Protein AF-A0A518B9W3-F1 (afdb_monomer_lite)

pLDDT: mean 70.77, std 16.77, range [36.44, 92.69]

Radius of gyration: 36.12 Å; chains: 1; bounding box: 63×52×141 Å

Foldseek 3Di:
DDDDPDDDDDDDDDPVVVVVVVVVVVVVVVVVVLVVVLVVLVVLLVVLVVQLVVLVVVLVVLVVVLVVLVVVLVVVVVVLVVVCVVVVVVPPPDDPDDDDDDDPPPPDPSVVVVVVSVVVSVVVSVVSVVVSVVSVVSSLLSVLQSQLSVLVSVLSVCPPPPDDVVSVCVSNVCSNVPPDPPDPDPPDQDDQPDPPDPVSVVVSVVVVVVVVVVPPPDDD

Organism: NCBI:txid2527975

Secondary structure (DSSP, 8-state):
------PPP-PPPPHHHHHHHHHHHHHHHHHHHHHHHHHHHHHHHHHHHHHHHHHHHHHHHHHHHHHHHHHHHHHHHHHHHHHHHHHHTGGGSS---------S----HHHHHHHHHHHHHHHHHHHHHHHHHHHHHHHHHHHHHHHHHHHHHHHHHGGGTT--HHHHHHHHTTTT------TTT-------SSTT-HHHHHHHHHHHHHHHHHTT-S--

Structure (mmCIF, N/CA/C/O backbone):
data_AF-A0A518B9W3-F1
#
_entry.id   AF-A0A518B9W3-F1
#
loop_
_atom_site.group_PDB
_atom_site.id
_atom_site.type_symbol
_atom_site.label_atom_id
_atom_site.label_alt_id
_atom_site.label_comp_id
_atom_site.label_asym_id
_atom_site.label_entity_id
_atom_site.label_seq_id
_atom_site.pdbx_PDB_ins_code
_atom_site.Cartn_x
_atom_site.Cartn_y
_atom_site.Cartn_z
_atom_site.occupancy
_atom_site.B_iso_or_equiv
_atom_site.auth_seq_id
_atom_site.auth_comp_id
_atom_site.auth_asym_id
_atom_site.auth_atom_id
_atom_site.pdbx_PDB_model_num
ATOM 1 N N . MET A 1 1 ? -9.739 -32.750 84.801 1.00 42.75 1 MET A N 1
ATOM 2 C CA . MET A 1 1 ? -10.987 -32.594 84.030 1.00 42.75 1 MET A CA 1
ATOM 3 C C . MET A 1 1 ? -11.060 -31.133 83.649 1.00 42.75 1 MET A C 1
ATOM 5 O O . MET A 1 1 ? -11.379 -30.329 84.509 1.00 42.75 1 MET A O 1
ATOM 9 N N . SER A 1 2 ? -10.590 -30.791 82.448 1.00 44.44 2 SER A N 1
ATOM 10 C CA . SER A 1 2 ? -10.719 -29.443 81.893 1.00 44.44 2 SER A CA 1
ATOM 11 C C . SER A 1 2 ? -11.994 -29.393 81.066 1.00 44.44 2 SER A C 1
ATOM 13 O O . SER A 1 2 ? -12.235 -30.286 80.252 1.00 44.44 2 SER A O 1
ATOM 15 N N . GLU A 1 3 ? -12.797 -28.376 81.330 1.00 48.25 3 GLU A N 1
ATOM 16 C CA . GLU A 1 3 ? -13.995 -28.018 80.584 1.00 48.25 3 GLU A CA 1
ATOM 17 C C . GLU A 1 3 ? -13.585 -27.654 79.152 1.00 48.25 3 GLU A C 1
ATOM 19 O O . GLU A 1 3 ? -12.708 -26.818 78.943 1.00 48.25 3 GLU A O 1
ATOM 24 N N . GLY A 1 4 ? -14.144 -28.365 78.173 1.00 49.69 4 GLY A N 1
ATOM 25 C CA . GLY A 1 4 ? -14.061 -27.993 76.767 1.00 49.69 4 GLY A CA 1
ATOM 26 C C . GLY A 1 4 ? -15.274 -27.138 76.450 1.00 49.69 4 GLY A C 1
ATOM 27 O O . GLY A 1 4 ? -16.382 -27.668 76.397 1.00 49.69 4 GLY A O 1
ATOM 28 N N . GLU A 1 5 ? -15.065 -25.832 76.304 1.00 53.75 5 GLU A N 1
ATOM 29 C CA . GLU A 1 5 ? -16.063 -24.921 75.749 1.00 53.75 5 GLU A CA 1
ATOM 30 C C . GLU A 1 5 ? -16.343 -25.326 74.298 1.00 53.75 5 GLU A C 1
ATOM 32 O O . GLU A 1 5 ? -15.460 -25.346 73.442 1.00 53.75 5 GLU A O 1
ATOM 37 N N . GLU A 1 6 ? -17.586 -25.724 74.059 1.00 58.31 6 GLU A N 1
ATOM 38 C CA . GLU A 1 6 ? -18.132 -26.070 72.756 1.00 58.31 6 GLU A CA 1
ATOM 39 C C . GLU A 1 6 ? -18.483 -24.748 72.053 1.00 58.31 6 GLU A C 1
ATOM 41 O O . GLU A 1 6 ? -19.487 -24.108 72.368 1.00 58.31 6 GLU A O 1
ATOM 46 N N . GLU A 1 7 ? -17.597 -24.281 71.166 1.00 55.44 7 GLU A N 1
ATOM 47 C CA . GLU A 1 7 ? -17.820 -23.072 70.368 1.00 55.44 7 GLU A CA 1
ATOM 48 C C . GLU A 1 7 ? -19.038 -23.263 69.448 1.00 55.44 7 GLU A C 1
ATOM 50 O O . GLU A 1 7 ? -19.079 -24.133 68.575 1.00 55.44 7 GLU A O 1
ATOM 55 N N . LEU A 1 8 ? -20.053 -22.432 69.695 1.00 61.25 8 LEU A N 1
ATOM 56 C CA . LEU A 1 8 ? -21.313 -22.343 68.964 1.00 61.25 8 LEU A CA 1
ATOM 57 C C . LEU A 1 8 ? -21.049 -22.005 67.480 1.00 61.25 8 LEU A C 1
ATOM 59 O O . LEU A 1 8 ? -20.257 -21.101 67.206 1.00 61.25 8 LEU A O 1
ATOM 63 N N . PRO A 1 9 ? -21.708 -22.672 66.515 1.00 57.84 9 PRO A N 1
ATOM 64 C CA . PRO A 1 9 ? -21.425 -22.467 65.101 1.00 57.84 9 PRO A CA 1
ATOM 65 C C . PRO A 1 9 ? -21.812 -21.059 64.633 1.00 57.84 9 PRO A C 1
ATOM 67 O O . PRO A 1 9 ? -22.919 -20.578 64.875 1.00 57.84 9 PRO A O 1
ATOM 70 N N . GLU A 1 10 ? -20.853 -20.459 63.934 1.00 64.06 10 GLU A N 1
ATOM 71 C CA . GLU A 1 10 ? -20.894 -19.250 63.111 1.00 64.06 10 GLU A CA 1
ATOM 72 C C . GLU A 1 10 ? -22.279 -19.015 62.472 1.00 64.06 10 GLU A C 1
ATOM 74 O O . GLU A 1 10 ? -22.796 -19.866 61.742 1.00 64.06 10 GLU A O 1
ATOM 79 N N . GLU A 1 11 ? -22.894 -17.863 62.767 1.00 61.84 11 GLU A N 1
ATOM 80 C CA . GLU A 1 11 ? -24.185 -17.452 62.205 1.00 61.84 11 GLU A CA 1
ATOM 81 C C . GLU A 1 11 ? -24.160 -17.545 60.671 1.00 61.84 11 GLU A C 1
ATOM 83 O O . GLU A 1 11 ? -23.360 -16.895 59.995 1.00 61.84 11 GLU A O 1
ATOM 88 N N . LEU A 1 12 ? -25.061 -18.360 60.112 1.00 63.41 12 LEU A N 1
ATOM 89 C CA . LEU A 1 12 ? -25.259 -18.477 58.669 1.00 63.41 12 LEU A CA 1
ATOM 90 C C . LEU A 1 12 ? -25.595 -17.091 58.085 1.00 63.41 12 LEU A C 1
ATOM 92 O O . LEU A 1 12 ? -26.561 -16.469 58.541 1.00 63.41 12 LEU A O 1
ATOM 96 N N . PRO A 1 13 ? -24.843 -16.606 57.075 1.00 61.88 13 PRO A N 1
ATOM 97 C CA . PRO A 1 13 ? -25.058 -15.280 56.516 1.00 61.88 13 PRO A CA 1
ATOM 98 C C . PRO A 1 13 ? -26.493 -15.146 56.007 1.00 61.88 13 PRO A C 1
ATOM 100 O O . PRO A 1 13 ? -27.019 -16.048 55.350 1.00 61.88 13 PRO A O 1
ATOM 103 N N . SER A 1 14 ? -27.133 -14.014 56.304 1.00 71.31 14 SER A N 1
ATOM 104 C CA . SER A 1 14 ? -28.514 -13.771 55.881 1.00 71.31 14 SER A CA 1
ATOM 105 C C . SER A 1 14 ? -28.650 -13.888 54.355 1.00 71.31 14 SER A C 1
ATOM 107 O O . SER A 1 14 ? -27.757 -13.485 53.608 1.00 71.31 14 SER A O 1
ATOM 109 N N . GLU A 1 15 ? -29.790 -14.389 53.873 1.00 71.81 15 GLU A N 1
ATOM 110 C CA . GLU A 1 15 ? -30.097 -14.577 52.441 1.00 71.81 15 GLU A CA 1
ATOM 111 C C . GLU A 1 15 ? -29.816 -13.316 51.591 1.00 71.81 15 GLU A C 1
ATOM 113 O O . GLU A 1 15 ? -29.404 -13.393 50.433 1.00 71.81 15 GLU A O 1
ATOM 118 N N . SER A 1 16 ? -29.958 -12.133 52.199 1.00 76.69 16 SER A N 1
ATOM 119 C CA . SER A 1 16 ? -29.678 -10.835 51.578 1.00 76.69 16 SER A CA 1
ATOM 120 C C . SER A 1 16 ? -28.197 -10.606 51.243 1.00 76.69 16 SER A C 1
ATOM 122 O O . SER A 1 16 ? -27.874 -9.940 50.257 1.00 76.69 16 SER A O 1
ATOM 124 N N . GLU A 1 17 ? -27.288 -11.185 52.025 1.00 79.44 17 GLU A N 1
ATOM 125 C CA . GLU A 1 17 ? -25.845 -11.031 51.865 1.00 79.44 17 GLU A CA 1
ATOM 126 C C . GLU A 1 17 ? -25.313 -11.921 50.734 1.00 79.44 17 GLU A C 1
ATOM 128 O O . GLU A 1 17 ? -24.472 -11.491 49.942 1.00 79.44 17 GLU A O 1
ATOM 133 N N . TYR A 1 18 ? -25.882 -13.123 50.586 1.00 79.50 18 TYR A N 1
ATOM 134 C CA . TYR A 1 18 ? -25.609 -14.018 49.460 1.00 79.50 18 TYR A CA 1
ATOM 135 C C . TYR A 1 18 ? -26.006 -13.392 48.119 1.00 79.50 18 TYR A C 1
ATOM 137 O O . TYR A 1 18 ? -25.215 -13.400 47.175 1.00 79.50 18 TYR A O 1
ATOM 145 N N . VAL A 1 19 ? -27.193 -12.780 48.040 1.00 83.38 19 VAL A N 1
ATOM 146 C CA . VAL A 1 19 ? -27.657 -12.093 46.821 1.00 83.38 19 VAL A CA 1
ATOM 147 C C . VAL A 1 19 ? -26.765 -10.895 46.481 1.00 83.38 19 VAL A C 1
ATOM 149 O O . VAL A 1 19 ? -26.492 -10.637 45.305 1.00 83.38 19 VAL A O 1
ATOM 152 N N . ARG A 1 20 ? -26.269 -10.169 47.492 1.00 83.06 20 ARG A N 1
ATOM 153 C CA . ARG A 1 20 ? -25.364 -9.034 47.277 1.00 83.06 20 ARG A CA 1
ATOM 154 C C . ARG A 1 20 ? -24.008 -9.481 46.732 1.00 83.06 20 ARG A C 1
ATOM 156 O O . ARG A 1 20 ? -23.549 -8.912 45.745 1.00 83.06 20 ARG A O 1
ATOM 163 N N . ARG A 1 21 ? -23.419 -10.536 47.307 1.00 84.44 21 ARG A N 1
ATOM 164 C CA . ARG A 1 21 ? -22.159 -11.126 46.819 1.00 84.44 21 ARG A CA 1
ATOM 165 C C . ARG A 1 21 ? -22.302 -11.679 45.401 1.00 84.44 21 ARG A C 1
ATOM 167 O O . ARG A 1 21 ? -21.427 -11.435 44.580 1.00 84.44 21 ARG A O 1
ATOM 174 N N . ALA A 1 22 ? -23.420 -12.335 45.081 1.00 85.38 22 ALA A N 1
ATOM 175 C CA . ALA A 1 22 ? -23.686 -12.826 43.727 1.00 85.38 22 ALA A CA 1
ATOM 176 C C . ALA A 1 22 ? -23.750 -11.685 42.692 1.00 85.38 22 ALA A C 1
ATOM 178 O O . ALA A 1 22 ? -23.129 -11.780 41.636 1.00 85.38 22 ALA A O 1
ATOM 179 N N . LYS A 1 23 ? -24.422 -10.569 43.016 1.00 87.06 23 LYS A N 1
ATOM 180 C CA . LYS A 1 23 ? -24.461 -9.370 42.154 1.00 87.06 23 LYS A CA 1
ATOM 181 C C . LYS A 1 23 ? -23.096 -8.705 41.977 1.00 87.06 23 LYS A C 1
ATOM 183 O O . LYS A 1 23 ? -22.779 -8.243 40.884 1.00 87.06 23 LYS A O 1
ATOM 188 N N . GLU A 1 24 ? -22.306 -8.618 43.045 1.00 88.75 24 GLU A N 1
ATOM 189 C CA . GLU A 1 24 ? -20.941 -8.078 42.995 1.00 88.75 24 GLU A CA 1
ATOM 190 C C . GLU A 1 24 ? -20.011 -8.981 42.161 1.00 88.75 24 GLU A C 1
ATOM 192 O O . GLU A 1 24 ? -19.156 -8.495 41.422 1.00 88.75 24 GLU A O 1
ATOM 197 N N . GLU A 1 25 ? -20.196 -10.301 42.219 1.00 89.38 25 GLU A N 1
ATOM 198 C CA . GLU A 1 25 ? -19.414 -11.249 41.425 1.00 89.38 25 GLU A CA 1
ATOM 199 C C . GLU A 1 25 ? -19.800 -11.221 39.935 1.00 89.38 25 GLU A C 1
ATOM 201 O O . GLU A 1 25 ? -18.925 -11.289 39.066 1.00 89.38 25 GLU A O 1
ATOM 206 N N . GLU A 1 26 ? -21.091 -11.077 39.618 1.00 86.56 26 GLU A N 1
ATOM 207 C CA . GLU A 1 26 ? -21.568 -10.895 38.241 1.00 86.56 26 GLU A CA 1
ATOM 208 C C . GLU A 1 26 ? -21.047 -9.598 37.615 1.00 86.56 26 GLU A C 1
ATOM 210 O O . GLU A 1 26 ? -20.542 -9.628 36.490 1.00 86.56 26 GLU A O 1
ATOM 215 N N . SER A 1 27 ? -21.093 -8.477 38.343 1.00 84.38 27 SER A N 1
ATOM 216 C CA . SER A 1 27 ? -20.597 -7.193 37.832 1.00 84.38 27 SER A CA 1
ATOM 217 C C . SER A 1 27 ? -19.085 -7.216 37.594 1.00 84.38 27 SER A C 1
ATOM 219 O O . SER A 1 27 ? -18.611 -6.709 36.575 1.00 84.38 27 SER A O 1
ATOM 221 N N . ARG A 1 28 ? -18.325 -7.893 38.465 1.00 88.38 28 ARG A N 1
ATOM 222 C CA . ARG A 1 28 ? -16.881 -8.087 38.292 1.00 88.38 28 ARG A CA 1
ATOM 223 C C . ARG A 1 28 ? -16.557 -8.926 37.054 1.00 88.38 28 ARG A C 1
ATOM 225 O O . ARG A 1 28 ? -15.694 -8.541 36.266 1.00 88.38 28 ARG A O 1
ATOM 232 N N . LYS A 1 29 ? -17.277 -10.034 36.839 1.00 89.06 29 LYS A N 1
ATOM 233 C CA . LYS A 1 29 ? -17.131 -10.876 35.636 1.00 89.06 29 LYS A CA 1
ATOM 234 C C . LYS A 1 29 ? -17.493 -10.113 34.361 1.00 89.06 29 LYS A C 1
ATOM 236 O O . LYS A 1 29 ? -16.856 -10.307 33.326 1.00 89.06 29 LYS A O 1
ATOM 241 N N . GLU A 1 30 ? -18.502 -9.247 34.410 1.00 84.38 30 GLU A N 1
ATOM 242 C CA . GLU A 1 30 ? -18.866 -8.394 33.276 1.00 84.38 30 GLU A CA 1
ATOM 243 C C . GLU A 1 30 ? -17.770 -7.364 32.961 1.00 84.38 30 GLU A C 1
ATOM 245 O O . GLU A 1 30 ? -17.420 -7.164 31.796 1.00 84.38 30 GLU A O 1
ATOM 250 N N . GLU A 1 31 ? -17.175 -6.749 33.984 1.00 85.94 31 GLU A N 1
ATOM 251 C CA . GLU A 1 31 ? -16.082 -5.791 33.813 1.00 85.94 31 GLU A CA 1
ATOM 252 C C . GLU A 1 31 ? -14.818 -6.452 33.237 1.00 85.94 31 GLU A C 1
ATOM 254 O O . GLU A 1 31 ? -14.183 -5.902 32.334 1.00 85.94 31 GLU A O 1
ATOM 259 N N . GLU A 1 32 ? -14.482 -7.663 33.688 1.00 87.12 32 GLU A N 1
ATOM 260 C CA . GLU A 1 32 ? -13.380 -8.458 33.131 1.00 87.12 32 GLU A CA 1
ATOM 261 C C . GLU A 1 32 ? -13.610 -8.800 31.654 1.00 87.12 32 GLU A C 1
ATOM 263 O O . GLU A 1 32 ? -12.699 -8.658 30.835 1.00 87.12 32 GLU A O 1
ATOM 268 N N . ARG A 1 33 ? -14.842 -9.165 31.274 1.00 84.31 33 ARG A N 1
ATOM 269 C CA . ARG A 1 33 ? -15.202 -9.405 29.866 1.00 84.31 33 ARG A CA 1
ATOM 270 C C . ARG A 1 33 ? -15.059 -8.147 29.011 1.00 84.31 33 ARG A C 1
ATOM 272 O O . ARG A 1 33 ? -14.558 -8.238 27.891 1.00 84.31 33 ARG A O 1
ATOM 279 N N . LYS A 1 34 ? -15.457 -6.978 29.525 1.00 82.50 34 LYS A N 1
ATOM 280 C CA . LYS A 1 34 ? -15.298 -5.691 28.823 1.00 82.50 34 LYS A CA 1
ATOM 281 C C . LYS A 1 34 ? -13.824 -5.337 28.622 1.00 82.50 34 LYS A C 1
ATOM 283 O O . LYS A 1 34 ? -13.446 -4.934 27.524 1.00 82.50 34 LYS A O 1
ATOM 288 N N . LYS A 1 35 ? -12.985 -5.546 29.642 1.00 85.94 35 LYS A N 1
ATOM 289 C CA . LYS A 1 35 ? -11.529 -5.333 29.552 1.00 85.94 35 LYS A CA 1
ATOM 290 C C . LYS A 1 35 ? -10.885 -6.261 28.523 1.00 85.94 35 LYS A C 1
ATOM 292 O O . LYS A 1 35 ? -10.150 -5.784 27.664 1.00 85.94 35 LYS A O 1
ATOM 297 N N . ALA A 1 36 ? -11.228 -7.549 28.550 1.00 85.38 36 ALA A N 1
ATOM 298 C CA . ALA A 1 36 ? -10.738 -8.515 27.569 1.00 85.38 36 ALA A CA 1
ATOM 299 C C . ALA A 1 36 ? -11.171 -8.153 26.135 1.00 85.38 36 ALA A C 1
ATOM 301 O O . ALA A 1 36 ? -10.369 -8.219 25.207 1.00 85.38 36 ALA A O 1
ATOM 302 N N . ALA A 1 37 ? -12.419 -7.713 25.941 1.00 81.38 37 ALA A N 1
ATOM 303 C CA . ALA A 1 37 ? -12.904 -7.280 24.631 1.00 81.38 37 ALA A CA 1
ATOM 304 C C . ALA A 1 37 ? -12.163 -6.035 24.110 1.00 81.38 37 ALA A C 1
ATOM 306 O O . ALA A 1 37 ? -11.794 -5.992 22.935 1.00 81.38 37 ALA A O 1
ATOM 307 N N . ALA A 1 38 ? -11.901 -5.048 24.973 1.00 83.31 38 ALA A N 1
ATOM 308 C CA . ALA A 1 38 ? -11.136 -3.855 24.612 1.00 83.31 38 ALA A CA 1
ATOM 309 C C . ALA A 1 38 ? -9.692 -4.199 24.208 1.00 83.31 38 ALA A C 1
ATOM 311 O O . ALA A 1 38 ? -9.196 -3.696 23.200 1.00 83.31 38 ALA A O 1
ATOM 312 N N . GLU A 1 39 ? -9.046 -5.114 24.936 1.00 88.81 39 GLU A N 1
ATOM 313 C CA . GLU A 1 39 ? -7.691 -5.576 24.621 1.00 88.81 39 GLU A CA 1
ATOM 314 C C . GLU A 1 39 ? -7.618 -6.269 23.252 1.00 88.81 39 GLU A C 1
ATOM 316 O O . GLU A 1 39 ? -6.705 -6.003 22.466 1.00 88.81 39 GLU A O 1
ATOM 321 N N . VAL A 1 40 ? -8.608 -7.108 22.927 1.00 86.81 40 VAL A N 1
ATOM 322 C CA . VAL A 1 40 ? -8.694 -7.784 21.623 1.00 86.81 40 VAL A CA 1
ATOM 323 C C . VAL A 1 40 ? -8.864 -6.778 20.482 1.00 86.81 40 VAL A C 1
ATOM 325 O O . VAL A 1 40 ? -8.217 -6.917 19.442 1.00 86.81 40 VAL A O 1
ATOM 328 N N . ILE A 1 41 ? -9.692 -5.744 20.667 1.00 86.19 41 ILE A N 1
ATOM 329 C CA . ILE A 1 41 ? -9.886 -4.690 19.660 1.00 86.19 41 ILE A CA 1
ATOM 330 C C . ILE A 1 41 ? -8.590 -3.891 19.459 1.00 86.19 41 ILE A C 1
ATOM 332 O O . ILE A 1 41 ? -8.173 -3.677 18.321 1.00 86.19 41 ILE A O 1
ATOM 336 N N . ASP A 1 42 ? -7.901 -3.515 20.537 1.00 88.00 42 ASP A N 1
ATOM 337 C CA . ASP A 1 42 ? -6.619 -2.802 20.457 1.00 88.00 42 ASP A CA 1
ATOM 338 C C . ASP A 1 42 ? -5.511 -3.647 19.821 1.00 88.00 42 ASP A C 1
ATOM 340 O O . ASP A 1 42 ? -4.635 -3.129 19.120 1.00 88.00 42 ASP A O 1
ATOM 344 N N . TRP A 1 43 ? -5.522 -4.959 20.049 1.00 91.56 43 TRP A N 1
ATOM 345 C CA . TRP A 1 43 ? -4.639 -5.880 19.343 1.00 91.56 43 TRP A CA 1
ATOM 346 C C . TRP A 1 43 ? -4.960 -5.928 17.842 1.00 91.56 43 TRP A C 1
ATOM 348 O O . TRP A 1 43 ? -4.045 -5.820 17.024 1.00 91.56 43 TRP A O 1
ATOM 358 N N . ALA A 1 44 ? -6.240 -6.002 17.464 1.00 85.19 44 ALA A N 1
ATOM 359 C CA . ALA A 1 44 ? -6.667 -6.025 16.065 1.00 85.19 44 ALA A CA 1
ATOM 360 C C . ALA A 1 44 ? -6.303 -4.733 15.309 1.00 85.19 44 ALA A C 1
ATOM 362 O O . ALA A 1 44 ? -5.842 -4.801 14.166 1.00 85.19 44 ALA A O 1
ATOM 363 N N . ILE A 1 45 ? -6.443 -3.563 15.947 1.00 86.69 45 ILE A N 1
ATOM 364 C CA . ILE A 1 45 ? -6.033 -2.269 15.374 1.00 86.69 45 ILE A CA 1
ATOM 365 C C . ILE A 1 45 ? -4.521 -2.256 15.125 1.00 86.69 45 ILE A C 1
ATOM 367 O O . ILE A 1 45 ? -4.087 -2.011 13.998 1.00 86.69 45 ILE A O 1
ATOM 371 N N . ARG A 1 46 ? -3.715 -2.609 16.137 1.00 90.06 46 ARG A N 1
ATOM 372 C CA . ARG A 1 46 ? -2.246 -2.668 16.014 1.00 90.06 46 ARG A CA 1
ATOM 373 C C . ARG A 1 46 ? -1.785 -3.665 14.955 1.00 90.06 46 ARG A C 1
ATOM 375 O O . ARG A 1 46 ? -0.823 -3.405 14.227 1.00 90.06 46 ARG A O 1
ATOM 382 N N . TYR A 1 47 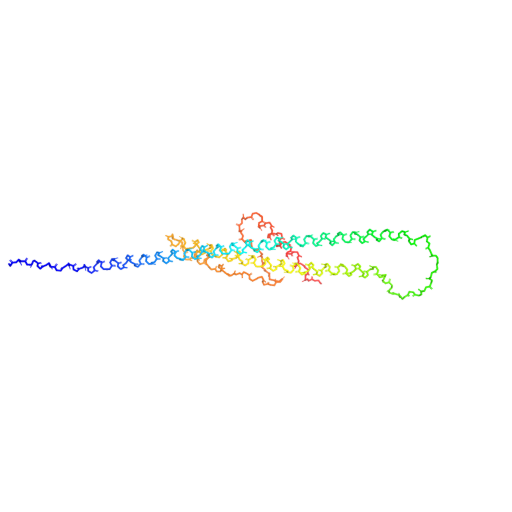? -2.473 -4.798 14.838 1.00 89.25 47 TYR A N 1
ATOM 383 C CA . TYR A 1 47 ? -2.212 -5.775 13.788 1.00 89.25 47 TYR A CA 1
ATOM 384 C C . TYR A 1 47 ? -2.463 -5.176 12.396 1.00 89.25 47 TYR A C 1
ATOM 386 O O . TYR A 1 47 ? -1.590 -5.256 11.529 1.00 89.25 47 TYR A O 1
ATOM 394 N N . CYS A 1 48 ? -3.602 -4.502 12.195 1.00 86.12 48 CYS A N 1
ATOM 395 C CA . CYS A 1 48 ? -3.911 -3.838 10.928 1.00 86.12 48 CYS A CA 1
ATOM 396 C C . CYS A 1 48 ? -2.877 -2.757 10.583 1.00 86.12 48 CYS A C 1
ATOM 398 O O . CYS A 1 48 ? -2.387 -2.729 9.456 1.00 86.12 48 CYS A O 1
ATOM 400 N N . GLU A 1 49 ? -2.482 -1.917 11.542 1.00 89.12 49 GLU A N 1
ATOM 401 C CA . GLU A 1 49 ? -1.439 -0.899 11.347 1.00 89.12 49 GLU A CA 1
ATOM 402 C C . GLU A 1 49 ? -0.097 -1.514 10.939 1.00 89.12 49 GLU A C 1
ATOM 404 O O . GLU A 1 49 ? 0.559 -1.032 10.013 1.00 89.12 49 GLU A O 1
ATOM 409 N N . THR A 1 50 ? 0.291 -2.622 11.574 1.00 91.38 50 THR A N 1
ATOM 410 C CA . THR A 1 50 ? 1.524 -3.346 11.237 1.00 91.38 50 THR A CA 1
ATOM 411 C C . THR A 1 50 ? 1.470 -3.892 9.808 1.00 91.38 50 THR A C 1
ATOM 413 O O . THR A 1 50 ? 2.424 -3.728 9.041 1.00 91.38 50 THR A O 1
ATOM 416 N N . CYS A 1 51 ? 0.342 -4.485 9.406 1.00 84.81 51 CYS A N 1
ATOM 417 C CA . CYS A 1 51 ? 0.125 -4.947 8.035 1.00 84.81 51 CYS A CA 1
ATOM 418 C C . CYS A 1 51 ? 0.160 -3.794 7.019 1.00 84.81 51 CYS A C 1
ATOM 420 O O . CYS A 1 51 ? 0.766 -3.937 5.954 1.00 84.81 51 CYS A O 1
ATOM 422 N N . ILE A 1 52 ? -0.430 -2.639 7.346 1.00 86.00 52 ILE A N 1
ATOM 423 C CA . ILE A 1 52 ? -0.394 -1.436 6.500 1.00 86.00 52 ILE A CA 1
ATOM 424 C C . ILE A 1 52 ? 1.050 -0.964 6.314 1.00 86.00 52 ILE A C 1
ATOM 426 O O . ILE A 1 52 ? 1.476 -0.751 5.180 1.00 86.00 52 ILE A O 1
ATOM 430 N N . GLN A 1 53 ? 1.829 -0.849 7.394 1.00 86.44 53 GLN A N 1
ATOM 431 C CA . GLN A 1 53 ? 3.232 -0.420 7.328 1.00 86.44 53 GLN A CA 1
ATOM 432 C C . GLN A 1 53 ? 4.091 -1.387 6.507 1.00 86.44 53 GLN A C 1
ATOM 434 O O . GLN A 1 53 ? 4.884 -0.965 5.658 1.00 86.44 53 GLN A O 1
ATOM 439 N N . HIS A 1 54 ? 3.899 -2.692 6.700 1.00 88.19 54 HIS A N 1
ATOM 440 C CA . HIS A 1 54 ? 4.595 -3.713 5.926 1.00 88.19 54 HIS A CA 1
ATOM 441 C C . HIS A 1 54 ? 4.276 -3.605 4.427 1.00 88.19 54 HIS A C 1
ATOM 443 O O . HIS A 1 54 ? 5.184 -3.542 3.593 1.00 88.19 54 HIS A O 1
ATOM 449 N N . ASN A 1 55 ? 2.996 -3.498 4.069 1.00 84.94 55 ASN A N 1
ATOM 450 C CA . ASN A 1 55 ? 2.574 -3.386 2.674 1.00 84.94 55 ASN A CA 1
ATOM 451 C C . ASN A 1 55 ? 2.979 -2.049 2.040 1.00 84.94 55 ASN A C 1
ATOM 453 O O . ASN A 1 55 ? 3.382 -2.024 0.877 1.00 84.94 55 ASN A O 1
ATOM 457 N N . ARG A 1 56 ? 2.973 -0.948 2.802 1.00 85.12 56 ARG A N 1
ATOM 458 C CA . ARG A 1 56 ? 3.485 0.358 2.361 1.00 85.12 56 ARG A CA 1
ATOM 459 C C . ARG A 1 56 ? 4.982 0.306 2.067 1.00 85.12 56 ARG A C 1
ATOM 461 O O . ARG A 1 56 ? 5.429 0.867 1.070 1.00 85.12 56 ARG A O 1
ATOM 468 N N . THR A 1 57 ? 5.745 -0.413 2.887 1.00 87.69 57 THR A N 1
ATOM 469 C CA . THR A 1 57 ? 7.184 -0.621 2.669 1.00 87.69 57 THR A CA 1
ATOM 470 C C . THR A 1 57 ? 7.427 -1.433 1.397 1.00 87.69 57 THR A C 1
ATOM 472 O O . THR A 1 57 ? 8.222 -1.027 0.552 1.00 87.69 57 THR A O 1
ATOM 475 N N . ARG A 1 58 ? 6.684 -2.530 1.194 1.00 86.50 58 ARG A N 1
ATOM 476 C CA . ARG A 1 58 ? 6.743 -3.325 -0.047 1.00 86.50 58 ARG A CA 1
ATOM 477 C C . ARG A 1 58 ? 6.372 -2.499 -1.278 1.00 86.50 58 ARG A C 1
ATOM 479 O O . ARG A 1 58 ? 7.054 -2.594 -2.293 1.00 86.50 58 ARG A O 1
ATOM 486 N N . TYR A 1 59 ? 5.341 -1.663 -1.183 1.00 86.62 59 TYR A N 1
ATOM 487 C CA . TYR A 1 59 ? 4.948 -0.746 -2.251 1.00 86.62 59 TYR A CA 1
ATOM 488 C C . TYR A 1 59 ? 6.062 0.253 -2.591 1.00 86.62 59 TYR A C 1
ATOM 490 O O . TYR A 1 59 ? 6.391 0.419 -3.763 1.00 86.62 59 TYR A O 1
ATOM 498 N N . LEU A 1 60 ? 6.683 0.881 -1.585 1.00 87.06 60 LEU A N 1
ATOM 499 C CA . LEU A 1 60 ? 7.799 1.805 -1.803 1.00 87.06 60 LEU A CA 1
ATOM 500 C C . LEU A 1 60 ? 8.982 1.115 -2.487 1.00 87.06 60 LEU A C 1
ATOM 502 O O . LEU A 1 60 ? 9.533 1.668 -3.434 1.00 87.06 60 LEU A O 1
ATOM 506 N N . VAL A 1 61 ? 9.326 -0.104 -2.067 1.00 89.38 61 VAL A N 1
ATOM 507 C CA . VAL A 1 61 ? 10.383 -0.904 -2.706 1.00 89.38 61 VAL A CA 1
ATOM 508 C C . VAL A 1 61 ? 10.027 -1.255 -4.155 1.00 89.38 61 VAL A C 1
ATOM 510 O O . VAL A 1 61 ? 10.864 -1.143 -5.045 1.00 89.38 61 VAL A O 1
ATOM 513 N N . MET A 1 62 ? 8.781 -1.636 -4.441 1.00 87.81 62 MET A N 1
ATOM 514 C CA . MET A 1 62 ? 8.352 -1.896 -5.820 1.00 87.81 62 MET A CA 1
ATOM 515 C C . MET A 1 62 ? 8.419 -0.629 -6.682 1.00 87.81 62 MET A C 1
ATOM 517 O O . MET A 1 62 ? 8.892 -0.678 -7.816 1.00 87.81 62 MET A O 1
ATOM 521 N N . MET A 1 63 ? 8.009 0.520 -6.138 1.00 87.81 63 MET A N 1
ATOM 522 C CA . MET A 1 63 ? 8.095 1.809 -6.825 1.00 87.81 63 MET A CA 1
ATOM 523 C C . MET A 1 63 ? 9.544 2.204 -7.125 1.00 87.81 63 MET A C 1
ATOM 525 O O . MET A 1 63 ? 9.840 2.616 -8.247 1.00 87.81 63 MET A O 1
ATOM 529 N N . THR A 1 64 ? 10.477 2.032 -6.185 1.00 89.50 64 THR A N 1
ATOM 530 C CA . THR A 1 64 ? 11.894 2.322 -6.454 1.00 89.50 64 THR A CA 1
ATOM 531 C C . THR A 1 64 ? 12.457 1.407 -7.540 1.00 89.50 64 THR A C 1
ATOM 533 O O . THR A 1 64 ? 13.136 1.898 -8.441 1.00 89.50 64 THR A O 1
ATOM 536 N N . ILE A 1 65 ? 12.099 0.118 -7.544 1.00 90.50 65 ILE A N 1
ATOM 537 C CA . ILE A 1 65 ? 12.473 -0.811 -8.621 1.00 90.50 65 ILE A CA 1
ATOM 538 C C . ILE A 1 65 ? 11.898 -0.345 -9.967 1.00 90.50 65 ILE A C 1
ATOM 540 O O . ILE A 1 65 ? 12.642 -0.284 -10.946 1.00 90.50 65 ILE A O 1
ATOM 544 N N . THR A 1 66 ? 10.617 0.047 -10.037 1.00 89.31 66 THR A N 1
ATOM 545 C CA . THR A 1 66 ? 10.033 0.563 -11.293 1.00 89.31 66 THR A CA 1
ATOM 546 C C . THR A 1 66 ? 10.765 1.796 -11.816 1.00 89.31 66 THR A C 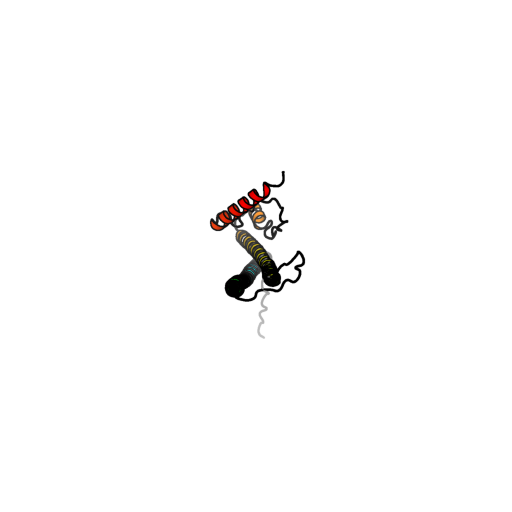1
ATOM 548 O O . THR A 1 66 ? 11.013 1.887 -13.016 1.00 89.31 66 THR A O 1
ATOM 551 N N . MET A 1 67 ? 11.152 2.724 -10.933 1.00 90.06 67 MET A N 1
ATOM 552 C CA . MET A 1 67 ? 11.892 3.928 -11.315 1.00 90.06 67 MET A CA 1
ATOM 553 C C . MET A 1 67 ? 13.278 3.586 -11.862 1.00 90.06 67 MET A C 1
ATOM 555 O O . MET A 1 67 ? 13.678 4.134 -12.884 1.00 90.06 67 MET A O 1
ATOM 559 N N . ILE A 1 68 ? 13.987 2.640 -11.240 1.00 92.69 68 ILE A N 1
ATOM 560 C CA . ILE A 1 68 ? 15.294 2.177 -11.728 1.00 92.69 68 ILE A CA 1
ATOM 561 C C . ILE A 1 68 ? 15.153 1.534 -13.112 1.00 92.69 68 ILE A C 1
ATOM 563 O O . ILE A 1 68 ? 15.899 1.883 -14.025 1.00 92.69 68 ILE A O 1
ATOM 567 N N . VAL A 1 69 ? 14.176 0.640 -13.299 1.00 90.44 69 VAL A N 1
ATOM 568 C CA . VAL A 1 69 ? 13.922 -0.012 -14.596 1.00 90.44 69 VAL A CA 1
ATOM 569 C C . VAL A 1 69 ? 13.598 1.023 -15.676 1.00 90.44 69 VAL A C 1
ATOM 571 O O . VAL A 1 69 ? 14.112 0.923 -16.789 1.00 90.44 69 VAL A O 1
ATOM 574 N N . LEU A 1 70 ? 12.802 2.044 -15.348 1.00 89.69 70 LEU A N 1
ATOM 575 C CA . LEU A 1 70 ? 12.471 3.130 -16.269 1.00 89.69 70 LEU A CA 1
ATOM 576 C C . LEU A 1 70 ? 13.710 3.951 -16.657 1.00 89.69 70 LEU A C 1
ATOM 578 O O . LEU A 1 70 ? 13.908 4.238 -17.835 1.00 89.69 70 LEU A O 1
ATOM 582 N N . LEU A 1 71 ? 14.567 4.296 -15.692 1.00 92.06 71 LEU A N 1
ATOM 583 C CA . LEU A 1 71 ? 15.812 5.023 -15.958 1.00 92.06 71 LEU A CA 1
ATOM 584 C C . LEU A 1 71 ? 16.760 4.218 -16.855 1.00 92.06 71 LEU A C 1
ATOM 586 O O . LEU A 1 71 ? 17.328 4.774 -17.793 1.00 92.06 71 LEU A O 1
ATOM 590 N N . VAL A 1 72 ? 16.887 2.909 -16.615 1.00 92.25 72 VAL A N 1
ATOM 591 C CA . VAL A 1 72 ? 17.686 2.008 -17.462 1.00 92.25 72 VAL A CA 1
ATOM 592 C C . VAL A 1 72 ? 17.108 1.926 -18.876 1.00 92.25 72 VAL A C 1
ATOM 594 O O . VAL A 1 72 ? 17.867 1.973 -19.843 1.00 92.25 72 VAL A O 1
ATOM 597 N N . ALA A 1 73 ? 15.781 1.866 -19.018 1.00 89.19 73 ALA A N 1
ATOM 598 C CA . ALA A 1 73 ? 15.119 1.873 -20.321 1.00 89.19 73 ALA A CA 1
ATOM 599 C C . ALA A 1 73 ? 15.431 3.157 -21.107 1.00 89.19 73 ALA A C 1
ATOM 601 O O . ALA A 1 73 ? 15.816 3.092 -22.273 1.00 89.19 73 ALA A O 1
ATOM 602 N N . ILE A 1 74 ? 15.316 4.321 -20.456 1.00 89.44 74 ILE A N 1
ATOM 603 C CA . ILE A 1 74 ? 15.599 5.628 -21.067 1.00 89.44 74 ILE A CA 1
ATOM 604 C C . ILE A 1 74 ? 17.076 5.727 -21.462 1.00 89.44 74 ILE A C 1
ATOM 606 O O . ILE A 1 74 ? 17.380 6.123 -22.585 1.00 89.44 74 ILE A O 1
ATOM 610 N N . ALA A 1 75 ? 17.998 5.328 -20.582 1.00 91.44 75 ALA A N 1
ATOM 611 C CA . ALA A 1 75 ? 19.428 5.322 -20.883 1.00 91.44 75 ALA A CA 1
ATOM 612 C C . ALA A 1 75 ? 19.764 4.394 -22.063 1.00 91.44 75 ALA A C 1
ATOM 614 O O . ALA A 1 75 ? 20.536 4.775 -22.943 1.00 91.44 75 ALA A O 1
ATOM 615 N N . GLY A 1 76 ? 19.144 3.210 -22.123 1.00 87.44 76 GLY A N 1
ATOM 616 C CA . GLY A 1 76 ? 19.287 2.274 -23.239 1.00 87.44 76 GLY A CA 1
ATOM 617 C C . GLY A 1 76 ? 18.779 2.847 -24.564 1.00 87.44 76 GLY A C 1
ATOM 618 O O . GLY A 1 76 ? 19.470 2.752 -25.576 1.00 87.44 76 GLY A O 1
ATOM 619 N N . LEU A 1 77 ? 17.618 3.511 -24.557 1.00 86.19 77 LEU A N 1
ATOM 620 C CA . LEU A 1 77 ? 17.079 4.189 -25.742 1.00 86.19 77 LEU A CA 1
ATOM 621 C C . LEU A 1 77 ? 17.980 5.339 -26.208 1.00 86.19 77 LEU A C 1
ATOM 623 O O . LEU A 1 77 ? 18.237 5.466 -27.404 1.00 86.19 77 LEU A O 1
ATOM 627 N N . MET A 1 78 ? 18.504 6.141 -25.278 1.00 88.44 78 MET A N 1
ATOM 628 C CA . MET A 1 78 ? 19.456 7.209 -25.597 1.00 88.44 78 MET A CA 1
ATOM 629 C C . MET A 1 78 ? 20.735 6.636 -26.218 1.00 88.44 78 MET A C 1
ATOM 631 O O . MET A 1 78 ? 21.177 7.127 -27.254 1.00 88.44 78 MET A O 1
ATOM 635 N N . ALA A 1 79 ? 21.301 5.569 -25.645 1.00 87.06 79 ALA A N 1
ATOM 636 C CA . ALA A 1 79 ? 22.499 4.914 -26.170 1.00 87.06 79 ALA A CA 1
ATOM 637 C C . ALA A 1 79 ? 22.291 4.350 -27.587 1.00 87.06 79 ALA A C 1
ATOM 639 O O . ALA A 1 79 ? 23.148 4.539 -28.450 1.00 87.06 79 ALA A O 1
ATOM 640 N N . LEU A 1 80 ? 21.139 3.722 -27.852 1.00 83.50 80 LEU A N 1
ATOM 641 C CA . LEU A 1 80 ? 20.766 3.259 -29.194 1.00 83.50 80 LEU A CA 1
ATOM 642 C C . LEU A 1 80 ? 20.643 4.424 -30.191 1.00 83.50 80 LEU A C 1
ATOM 644 O O . LEU A 1 80 ? 21.105 4.313 -31.329 1.00 83.50 80 LEU A O 1
ATOM 648 N N . GLY A 1 81 ? 20.075 5.555 -29.761 1.00 81.81 81 GLY A N 1
ATOM 649 C CA . GLY A 1 81 ? 20.007 6.777 -30.565 1.00 81.81 81 GLY A CA 1
ATOM 650 C C . GLY A 1 81 ? 21.392 7.333 -30.909 1.00 81.81 81 GLY A C 1
ATOM 651 O O . GLY A 1 81 ? 21.670 7.612 -32.074 1.00 81.81 81 GLY A O 1
ATOM 652 N N . TYR A 1 82 ? 22.293 7.416 -29.926 1.00 84.56 82 TYR A N 1
ATOM 653 C CA . TYR A 1 82 ? 23.680 7.839 -30.149 1.00 84.56 82 TYR A CA 1
ATOM 654 C C . TYR A 1 82 ? 24.421 6.915 -31.119 1.00 84.56 82 TYR A C 1
ATOM 656 O O . TYR A 1 82 ? 25.095 7.401 -32.027 1.00 84.56 82 TYR A O 1
ATOM 664 N N . LEU A 1 83 ? 24.272 5.595 -30.966 1.00 79.75 83 LEU A N 1
ATOM 665 C CA . LEU A 1 83 ? 24.900 4.620 -31.858 1.00 79.75 83 LEU A CA 1
ATOM 666 C C . LEU A 1 83 ? 24.413 4.796 -33.306 1.00 79.75 83 LEU A C 1
ATOM 668 O O . LEU A 1 83 ? 25.218 4.768 -34.235 1.00 79.75 83 LEU A O 1
ATOM 672 N N . SER A 1 84 ? 23.113 5.047 -33.482 1.00 76.94 84 SER A N 1
ATOM 673 C CA . SER A 1 84 ? 22.497 5.273 -34.795 1.00 76.94 84 SER A CA 1
ATOM 674 C C . SER A 1 84 ? 23.053 6.525 -35.485 1.00 76.94 84 SER A C 1
ATOM 676 O O . SER A 1 84 ? 23.339 6.488 -36.680 1.00 76.94 84 SER A O 1
ATOM 678 N N . CYS A 1 85 ? 23.276 7.614 -34.740 1.00 76.44 85 CYS A N 1
ATOM 679 C CA . CYS A 1 85 ? 23.889 8.831 -35.283 1.00 76.44 85 CYS A CA 1
ATOM 680 C C . CYS A 1 85 ? 25.357 8.619 -35.689 1.00 76.44 85 CYS A C 1
ATOM 682 O O . CYS A 1 85 ? 25.769 9.076 -36.750 1.00 76.44 85 CYS A O 1
ATOM 684 N N . VAL A 1 86 ? 26.147 7.906 -34.876 1.00 79.06 86 VAL A N 1
ATOM 685 C CA . VAL A 1 86 ? 27.583 7.690 -35.140 1.00 79.06 86 VAL A CA 1
ATOM 686 C C . VAL A 1 86 ? 27.814 6.735 -36.316 1.00 79.06 86 VAL A C 1
ATOM 688 O O . VAL A 1 86 ? 28.677 6.988 -37.155 1.00 79.06 86 VAL A O 1
ATOM 691 N N . TYR A 1 87 ? 27.040 5.651 -36.416 1.00 67.50 87 TYR A N 1
ATOM 692 C CA . TYR A 1 87 ? 27.163 4.705 -37.531 1.00 67.50 87 TYR A CA 1
ATOM 693 C C . TYR A 1 87 ? 26.547 5.235 -38.833 1.00 67.50 87 TYR A C 1
ATOM 695 O O . TYR A 1 87 ? 27.070 4.938 -39.911 1.00 67.50 87 TYR A O 1
ATOM 703 N N . GLY A 1 88 ? 25.507 6.073 -38.749 1.00 59.34 88 GLY A N 1
ATOM 704 C CA . GLY A 1 88 ? 24.893 6.723 -39.910 1.00 59.34 88 GLY A CA 1
ATOM 705 C C . GLY A 1 88 ? 25.866 7.585 -40.725 1.00 59.34 88 GLY A C 1
ATOM 706 O O . GLY A 1 88 ? 25.787 7.592 -41.950 1.00 59.34 88 GLY A O 1
ATOM 707 N N . ASP A 1 89 ? 26.842 8.228 -40.078 1.00 52.31 89 ASP A N 1
ATOM 708 C CA . ASP A 1 89 ? 27.824 9.085 -40.763 1.00 52.31 89 ASP A CA 1
ATOM 709 C C . ASP A 1 89 ? 28.969 8.311 -41.447 1.00 52.31 89 ASP A C 1
ATOM 711 O O . ASP A 1 89 ? 29.635 8.833 -42.344 1.00 52.31 89 ASP A O 1
ATOM 715 N N . THR A 1 90 ? 29.206 7.045 -41.083 1.00 49.94 90 THR A N 1
ATOM 716 C CA . THR A 1 90 ? 30.319 6.258 -41.660 1.00 49.94 90 THR A CA 1
ATOM 717 C C . THR A 1 90 ? 29.982 5.571 -42.985 1.00 49.94 90 THR A C 1
ATOM 719 O O . THR A 1 90 ? 30.892 5.182 -43.716 1.00 49.94 90 THR A O 1
ATOM 722 N N . THR A 1 91 ? 28.702 5.476 -43.362 1.00 45.56 91 THR A N 1
ATOM 723 C CA . THR A 1 91 ? 28.268 4.781 -44.591 1.00 45.56 91 THR A CA 1
ATOM 724 C C . THR A 1 91 ? 28.181 5.672 -45.837 1.00 45.56 91 THR A C 1
ATOM 726 O O . THR A 1 91 ? 27.930 5.162 -46.925 1.00 45.56 91 THR A O 1
ATOM 729 N N . VAL A 1 92 ? 28.472 6.977 -45.744 1.00 47.84 92 VAL A N 1
ATOM 730 C CA . VAL A 1 92 ? 28.370 7.907 -46.895 1.00 47.84 92 VAL A CA 1
ATOM 731 C C . VAL A 1 92 ? 29.711 8.152 -47.616 1.00 47.84 92 VAL A C 1
ATOM 733 O O . VAL A 1 92 ? 29.745 8.845 -48.629 1.00 47.84 92 VAL A O 1
ATOM 736 N N . LYS A 1 93 ? 30.839 7.571 -47.173 1.00 42.47 93 LYS A N 1
ATOM 737 C CA . LYS A 1 93 ? 32.160 7.855 -47.789 1.00 42.47 93 LYS A CA 1
ATOM 738 C C . LYS A 1 93 ? 32.931 6.695 -48.413 1.00 42.47 93 LYS A C 1
ATOM 740 O O . LYS A 1 93 ? 34.050 6.909 -48.873 1.00 42.47 93 LYS A O 1
ATOM 745 N N . GLY A 1 94 ? 32.343 5.515 -48.555 1.00 45.00 94 GLY A N 1
ATOM 746 C CA . GLY A 1 94 ? 32.985 4.485 -49.364 1.00 45.00 94 GLY A CA 1
ATOM 747 C C . GLY A 1 94 ? 32.200 3.195 -49.415 1.00 45.00 94 GLY A C 1
ATOM 748 O O . GLY A 1 94 ? 32.242 2.431 -48.464 1.00 45.00 94 GLY A O 1
ATOM 749 N N . VAL A 1 95 ? 31.495 2.983 -50.522 1.00 41.72 95 VAL A N 1
ATOM 750 C CA . VAL A 1 95 ? 31.415 1.739 -51.306 1.00 41.72 95 VAL A CA 1
ATOM 751 C C . VAL A 1 95 ? 30.252 1.935 -52.277 1.00 41.72 95 VAL A C 1
ATOM 753 O O . VAL A 1 95 ? 29.076 1.903 -51.927 1.00 41.72 95 VAL A O 1
ATOM 756 N N . VAL A 1 96 ? 30.637 2.230 -53.514 1.00 50.59 96 VAL A N 1
ATOM 757 C CA . VAL A 1 96 ? 29.801 2.086 -54.700 1.00 50.59 96 VAL A CA 1
ATOM 758 C C . VAL A 1 96 ? 29.583 0.588 -54.946 1.00 50.59 96 VAL A C 1
ATOM 760 O O . VAL A 1 96 ? 30.509 -0.204 -54.794 1.00 50.59 96 VAL A O 1
ATOM 763 N N . ASP A 1 97 ? 28.356 0.269 -55.356 1.00 47.91 97 ASP A N 1
ATOM 764 C CA . ASP A 1 97 ? 27.864 -0.968 -55.972 1.00 47.91 97 ASP A CA 1
ATOM 765 C C . ASP A 1 97 ? 27.751 -2.247 -55.129 1.00 47.91 97 ASP A C 1
ATOM 767 O O . ASP A 1 97 ? 28.611 -3.124 -55.143 1.00 47.91 97 ASP A O 1
ATOM 771 N N . GLN A 1 98 ? 26.543 -2.472 -54.596 1.00 43.06 98 GLN A N 1
ATOM 772 C CA . GLN A 1 98 ? 25.941 -3.802 -54.690 1.00 43.06 98 GLN A CA 1
ATOM 773 C C . GLN A 1 98 ? 24.428 -3.715 -54.928 1.00 43.06 98 GLN A C 1
ATOM 775 O O . GLN A 1 98 ? 23.608 -3.605 -54.022 1.00 43.06 98 GLN A O 1
ATOM 780 N N . LYS A 1 99 ? 24.064 -3.774 -56.209 1.00 55.03 99 LYS A N 1
ATOM 781 C CA . LYS A 1 99 ? 22.702 -3.980 -56.698 1.00 55.03 99 LYS A CA 1
ATOM 782 C C . LYS A 1 99 ? 22.310 -5.441 -56.437 1.00 55.03 99 LYS A C 1
ATOM 784 O O . LYS A 1 99 ? 22.677 -6.314 -57.217 1.00 55.03 99 LYS A O 1
ATOM 789 N N . SER A 1 100 ? 21.561 -5.724 -55.372 1.00 44.50 100 SER A N 1
ATOM 790 C CA . SER A 1 100 ? 20.815 -6.987 -55.252 1.00 44.50 100 SER A CA 1
ATOM 791 C C . SER A 1 100 ? 19.425 -6.741 -54.676 1.00 44.50 100 SER A C 1
ATOM 793 O O . SER A 1 100 ? 19.288 -6.117 -53.630 1.00 44.50 100 SER A O 1
ATOM 795 N N . SER A 1 101 ? 18.427 -7.222 -55.413 1.00 51.97 101 SER A N 1
ATOM 796 C CA . SER A 1 101 ? 16.980 -7.109 -55.222 1.00 51.97 101 SER A CA 1
ATOM 797 C C . SER A 1 101 ? 16.494 -7.005 -53.771 1.00 51.97 101 SER A C 1
ATOM 799 O O . SER A 1 101 ? 16.589 -7.965 -53.005 1.00 51.97 101 SER A O 1
ATOM 801 N N . GLU A 1 102 ? 15.873 -5.875 -53.444 1.00 50.12 102 GLU A N 1
ATOM 802 C CA . GLU A 1 102 ? 15.076 -5.708 -52.231 1.00 50.12 102 GLU A CA 1
ATOM 803 C C . GLU A 1 102 ? 13.709 -6.406 -52.393 1.00 50.12 102 GLU A C 1
ATOM 805 O O . GLU A 1 102 ? 13.001 -6.135 -53.369 1.00 50.12 102 GLU A O 1
ATOM 810 N N . PRO A 1 103 ? 13.272 -7.276 -51.463 1.00 45.78 103 PRO A N 1
ATOM 811 C CA . PRO A 1 103 ? 11.850 -7.547 -51.304 1.00 45.78 103 PRO A CA 1
ATOM 812 C C . PRO A 1 103 ? 11.165 -6.292 -50.736 1.00 45.78 103 PRO A C 1
ATOM 814 O O . PRO A 1 103 ? 11.679 -5.661 -49.815 1.00 45.78 103 PRO A O 1
ATOM 817 N N . ALA A 1 104 ? 9.980 -5.958 -51.257 1.00 49.78 104 ALA A N 1
ATOM 818 C CA . ALA A 1 104 ? 9.198 -4.737 -50.995 1.00 49.78 104 ALA A CA 1
ATOM 819 C C . ALA A 1 104 ? 8.716 -4.518 -49.534 1.00 49.78 104 ALA A C 1
ATOM 821 O O . ALA A 1 104 ? 7.856 -3.681 -49.279 1.00 49.78 104 ALA A O 1
ATOM 822 N N . PHE A 1 105 ? 9.279 -5.242 -48.567 1.00 49.75 105 PHE A N 1
ATOM 823 C CA . PHE A 1 105 ? 9.091 -5.074 -47.125 1.00 49.75 105 PHE A CA 1
ATOM 824 C C . PHE A 1 105 ? 10.459 -5.097 -46.417 1.00 49.75 105 PHE A C 1
ATOM 826 O O . PHE A 1 105 ? 10.721 -5.894 -45.519 1.00 49.75 105 PHE A O 1
ATOM 833 N N . GLY A 1 106 ? 11.375 -4.233 -46.854 1.00 45.47 106 GLY A N 1
ATOM 834 C CA . GLY A 1 106 ? 12.716 -4.092 -46.286 1.00 45.47 106 GLY A CA 1
ATOM 835 C C . GLY A 1 106 ? 12.732 -3.311 -44.970 1.00 45.47 106 GLY A C 1
ATOM 836 O O . GLY A 1 106 ? 13.318 -2.235 -44.897 1.00 45.47 106 GLY A O 1
ATOM 837 N N . PHE A 1 107 ? 12.100 -3.826 -43.911 1.00 55.25 107 PHE A N 1
ATOM 838 C CA . PHE A 1 107 ? 12.378 -3.327 -42.561 1.00 55.25 107 PHE A CA 1
ATOM 839 C C . PHE A 1 107 ? 13.810 -3.732 -42.189 1.00 55.25 107 PHE A C 1
ATOM 841 O O . PHE A 1 107 ? 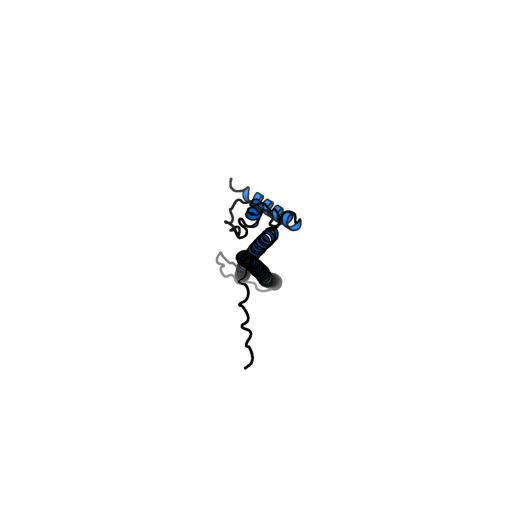14.073 -4.910 -41.941 1.00 55.25 107 PHE A O 1
ATOM 848 N N . LYS A 1 108 ? 14.744 -2.767 -42.176 1.00 67.31 108 LYS A N 1
ATOM 849 C CA . LYS A 1 108 ? 16.141 -2.990 -41.760 1.00 67.31 108 LYS A CA 1
ATOM 850 C C . LYS A 1 108 ? 16.181 -3.725 -40.413 1.00 67.31 108 LYS A C 1
ATOM 852 O O . LYS A 1 108 ? 15.421 -3.388 -39.505 1.00 67.31 108 LYS A O 1
ATOM 857 N N . ALA A 1 109 ? 17.084 -4.700 -40.272 1.00 66.00 109 ALA A N 1
ATOM 858 C CA . ALA A 1 109 ? 17.243 -5.526 -39.066 1.00 66.00 109 ALA A CA 1
ATOM 859 C C . ALA A 1 109 ? 17.373 -4.700 -37.765 1.00 66.00 109 ALA A C 1
ATOM 861 O O . ALA A 1 109 ? 16.937 -5.134 -36.701 1.00 66.00 109 ALA A O 1
ATOM 862 N N . GLU A 1 110 ? 17.894 -3.478 -37.870 1.00 67.56 110 GLU A N 1
ATOM 863 C CA . GLU A 1 110 ? 18.034 -2.499 -36.787 1.00 67.56 110 GLU A CA 1
ATOM 864 C C . GLU A 1 110 ? 16.694 -2.128 -36.118 1.00 67.56 110 GLU A C 1
ATOM 866 O O . GLU A 1 110 ? 16.634 -1.979 -34.896 1.00 67.56 110 GLU A O 1
ATOM 871 N N . TYR A 1 111 ? 15.590 -2.066 -36.875 1.00 74.44 111 TYR A N 1
ATOM 872 C CA . TYR A 1 111 ? 14.264 -1.761 -36.321 1.00 74.44 111 TYR A CA 1
ATOM 873 C C . TYR A 1 111 ? 13.701 -2.908 -35.479 1.00 74.44 111 TYR A C 1
ATOM 875 O O . TYR A 1 111 ? 13.033 -2.659 -34.477 1.00 74.44 111 TYR A O 1
ATOM 883 N N . TRP A 1 112 ? 13.990 -4.159 -35.845 1.00 81.31 112 TRP A N 1
ATOM 884 C CA . TRP A 1 112 ? 13.518 -5.334 -35.107 1.00 81.31 112 TRP A CA 1
ATOM 885 C C . TRP A 1 112 ? 14.168 -5.442 -33.727 1.00 81.31 112 TRP A C 1
ATOM 887 O O . TRP A 1 112 ? 13.498 -5.809 -32.762 1.00 81.31 112 TRP A O 1
ATOM 897 N N . VAL A 1 113 ? 15.444 -5.059 -33.611 1.00 78.81 113 VAL A N 1
ATOM 898 C CA . VAL A 1 113 ? 16.163 -5.030 -32.327 1.00 78.81 113 VAL A CA 1
ATOM 899 C C . VAL A 1 113 ? 15.587 -3.949 -31.406 1.00 78.81 113 VAL A C 1
ATOM 901 O O . VAL A 1 113 ? 15.300 -4.226 -30.241 1.00 78.81 113 VAL A O 1
ATOM 904 N N . GLY A 1 114 ? 15.344 -2.742 -31.931 1.00 79.88 114 GLY A N 1
ATOM 905 C CA . GLY A 1 114 ? 14.718 -1.656 -31.170 1.00 79.88 114 GLY A CA 1
ATOM 906 C C . GLY A 1 114 ? 13.281 -1.975 -30.742 1.00 79.88 114 GLY A C 1
ATOM 907 O O . GLY A 1 114 ? 12.924 -1.787 -29.578 1.00 79.88 114 GLY A O 1
ATOM 908 N N . LEU A 1 115 ? 12.470 -2.525 -31.652 1.00 83.31 115 LEU A N 1
ATOM 909 C CA . LEU A 1 115 ? 11.100 -2.957 -31.359 1.00 83.31 115 LEU A CA 1
ATOM 910 C C . LEU A 1 115 ? 11.081 -4.062 -30.292 1.00 83.31 115 LEU A C 1
ATOM 912 O O . LEU A 1 115 ? 10.288 -3.998 -29.352 1.00 83.31 115 LEU A O 1
ATOM 916 N N . GLY A 1 116 ? 11.985 -5.042 -30.403 1.00 86.12 116 GLY A N 1
ATOM 917 C CA . GLY A 1 116 ? 12.152 -6.108 -29.418 1.00 86.12 116 GLY A CA 1
ATOM 918 C C . GLY A 1 116 ? 12.481 -5.557 -28.031 1.00 86.12 116 GLY A C 1
ATOM 919 O O . GLY A 1 116 ? 11.802 -5.901 -27.062 1.00 86.12 116 GLY A O 1
ATOM 920 N N . PHE A 1 117 ? 13.441 -4.631 -27.942 1.00 84.75 117 PHE A N 1
ATOM 921 C CA . PHE A 1 117 ? 13.805 -3.960 -26.692 1.00 84.75 117 PHE A CA 1
ATOM 922 C C . PHE A 1 117 ? 12.606 -3.231 -26.071 1.00 84.75 117 PHE A C 1
ATOM 924 O O . PHE A 1 117 ? 12.254 -3.491 -24.922 1.00 84.75 117 PHE A O 1
ATOM 931 N N . VAL A 1 118 ? 11.912 -2.384 -26.836 1.00 86.50 118 VAL A N 1
ATOM 932 C CA . VAL A 1 118 ? 10.735 -1.651 -26.338 1.00 86.50 118 VAL A CA 1
ATOM 933 C C . VAL A 1 118 ? 9.639 -2.612 -25.871 1.00 86.50 118 VAL A C 1
ATOM 935 O O . VAL A 1 118 ? 9.094 -2.430 -24.783 1.00 86.50 118 VAL A O 1
ATOM 938 N N . SER A 1 119 ? 9.350 -3.667 -26.640 1.00 88.69 119 SER A N 1
ATOM 939 C CA . SER A 1 119 ? 8.323 -4.655 -26.285 1.00 88.69 119 SER A CA 1
ATOM 940 C C . SER A 1 119 ? 8.623 -5.361 -24.957 1.00 88.69 119 SER A C 1
ATOM 942 O O . SER A 1 119 ? 7.729 -5.523 -24.124 1.00 88.69 119 SER A O 1
ATOM 944 N N . PHE A 1 120 ? 9.893 -5.695 -24.711 1.00 89.62 120 PHE A N 1
ATOM 945 C CA . PHE A 1 120 ? 10.340 -6.315 -23.469 1.00 89.62 120 PHE A CA 1
ATOM 946 C C . PHE A 1 120 ? 10.142 -5.381 -22.267 1.00 89.62 120 PHE A C 1
ATOM 948 O O . PHE A 1 120 ? 9.614 -5.802 -21.236 1.00 89.62 120 PHE A O 1
ATOM 955 N N . PHE A 1 121 ? 10.489 -4.098 -22.404 1.00 87.94 121 PHE A N 1
ATOM 956 C CA . PHE A 1 121 ? 10.282 -3.117 -21.335 1.00 87.94 121 PHE A CA 1
ATOM 957 C C . PHE A 1 121 ? 8.804 -2.843 -21.065 1.00 87.94 121 PHE A C 1
ATOM 959 O O . PHE A 1 121 ? 8.406 -2.774 -19.903 1.00 87.94 121 PHE A O 1
ATOM 966 N N . VAL A 1 122 ? 7.971 -2.743 -22.105 1.00 90.06 122 VAL A N 1
ATOM 967 C CA . VAL A 1 122 ? 6.516 -2.596 -21.944 1.00 90.06 122 VAL A CA 1
ATOM 968 C C . VAL A 1 122 ? 5.937 -3.792 -21.186 1.00 90.06 122 VAL A C 1
ATOM 970 O O . VAL A 1 122 ? 5.140 -3.608 -20.264 1.00 90.06 122 VAL A O 1
ATOM 973 N N . PHE A 1 123 ? 6.371 -5.010 -21.515 1.00 92.19 123 PHE A N 1
ATOM 974 C CA . PHE A 1 123 ? 5.949 -6.218 -20.812 1.00 92.19 123 PHE A CA 1
ATOM 975 C C . PHE A 1 123 ? 6.389 -6.212 -19.339 1.00 92.19 123 PHE A C 1
ATOM 977 O O . PHE A 1 123 ? 5.563 -6.419 -18.448 1.00 92.19 123 PHE A O 1
ATOM 984 N N . ALA A 1 124 ? 7.656 -5.890 -19.061 1.00 88.12 124 ALA A N 1
ATOM 985 C CA . ALA A 1 124 ? 8.176 -5.802 -17.698 1.00 88.12 124 ALA A CA 1
ATOM 986 C C . ALA A 1 124 ? 7.432 -4.747 -16.857 1.00 88.12 124 ALA A C 1
ATOM 988 O O . ALA A 1 124 ? 6.993 -5.033 -15.742 1.00 88.12 124 ALA A O 1
ATOM 989 N N . ILE A 1 125 ? 7.216 -3.547 -17.407 1.00 87.75 125 ILE A N 1
ATOM 990 C CA . ILE A 1 125 ? 6.467 -2.471 -16.740 1.00 87.75 125 ILE A CA 1
ATOM 991 C C . ILE A 1 125 ? 5.020 -2.899 -16.483 1.00 87.75 125 ILE A C 1
ATOM 993 O O . ILE A 1 125 ? 4.490 -2.625 -15.408 1.00 87.75 125 ILE A O 1
ATOM 997 N N . SER A 1 126 ? 4.388 -3.606 -17.423 1.00 88.38 126 SER A N 1
ATOM 998 C CA . SER A 1 126 ? 3.016 -4.102 -17.261 1.00 88.38 126 SER A CA 1
ATOM 999 C C . SER A 1 126 ? 2.895 -5.065 -16.077 1.00 88.38 126 SER A C 1
ATOM 1001 O O . SER A 1 126 ? 1.971 -4.938 -15.269 1.00 88.38 126 SER A O 1
ATOM 1003 N N . ILE A 1 127 ? 3.858 -5.980 -15.918 1.00 90.62 127 ILE A N 1
ATOM 1004 C CA . ILE A 1 127 ? 3.903 -6.899 -14.772 1.00 90.62 127 ILE A CA 1
ATOM 1005 C C . ILE A 1 127 ? 4.085 -6.119 -13.467 1.00 90.62 127 ILE A C 1
ATOM 1007 O O . ILE A 1 127 ? 3.325 -6.330 -12.518 1.00 90.62 127 ILE A O 1
ATOM 1011 N N . LEU A 1 128 ? 5.049 -5.193 -13.414 1.00 85.81 128 LEU A N 1
ATOM 1012 C CA . LEU A 1 128 ? 5.289 -4.407 -12.201 1.00 85.81 128 LEU A CA 1
ATOM 1013 C C . LEU A 1 128 ? 4.075 -3.542 -11.836 1.00 85.81 128 LEU A C 1
ATOM 1015 O O . LEU A 1 128 ? 3.712 -3.476 -10.663 1.00 85.81 128 LEU A O 1
ATOM 1019 N N . MET A 1 129 ? 3.400 -2.937 -12.816 1.00 85.56 129 MET A N 1
ATOM 1020 C CA . MET A 1 129 ? 2.171 -2.169 -12.591 1.00 85.56 129 MET A CA 1
ATOM 1021 C C . MET A 1 129 ? 1.034 -3.041 -12.050 1.00 85.56 129 MET A C 1
ATOM 1023 O O . MET A 1 129 ? 0.308 -2.615 -11.150 1.00 85.56 129 MET A O 1
ATOM 1027 N N . SER A 1 130 ? 0.898 -4.276 -12.539 1.00 87.62 130 SER A N 1
ATOM 1028 C CA . SER A 1 130 ? -0.084 -5.231 -12.016 1.00 87.62 130 SER A CA 1
ATOM 1029 C C . SER A 1 130 ? 0.182 -5.574 -10.545 1.00 87.62 130 SER A C 1
ATOM 1031 O O . SER A 1 130 ? -0.734 -5.545 -9.720 1.00 87.62 130 SER A O 1
ATOM 1033 N N . LEU A 1 131 ? 1.444 -5.833 -10.185 1.00 85.06 131 LEU A N 1
ATOM 1034 C CA . LEU A 1 131 ? 1.840 -6.101 -8.797 1.00 85.06 131 LEU A CA 1
ATOM 1035 C C . LEU A 1 131 ? 1.637 -4.877 -7.898 1.00 85.06 131 LEU A C 1
ATOM 1037 O O . LEU A 1 131 ? 1.082 -4.993 -6.806 1.00 85.06 131 LEU A O 1
ATOM 1041 N N . CYS A 1 132 ? 2.012 -3.697 -8.387 1.00 83.50 132 CYS A N 1
ATOM 1042 C CA . CYS A 1 132 ? 1.818 -2.420 -7.710 1.00 83.50 132 CYS A CA 1
ATOM 1043 C C . CYS A 1 132 ? 0.333 -2.184 -7.375 1.00 83.50 132 CYS A C 1
ATOM 1045 O O . CYS A 1 132 ? -0.019 -1.867 -6.235 1.00 83.50 132 CYS A O 1
ATOM 1047 N N . ARG A 1 133 ? -0.563 -2.454 -8.335 1.00 85.88 133 ARG A N 1
ATOM 1048 C CA . ARG A 1 133 ? -2.017 -2.393 -8.129 1.00 85.88 133 ARG A CA 1
ATOM 1049 C C . ARG A 1 133 ? -2.504 -3.401 -7.087 1.00 85.88 133 ARG A C 1
ATOM 1051 O O . ARG A 1 133 ? -3.399 -3.068 -6.310 1.00 85.88 133 ARG A O 1
ATOM 1058 N N . SER A 1 134 ? -1.930 -4.603 -7.052 1.00 81.75 134 SER A N 1
ATOM 1059 C CA . SER A 1 134 ? -2.266 -5.611 -6.040 1.00 81.75 134 SER A CA 1
ATOM 1060 C C . SER A 1 134 ? -1.906 -5.134 -4.632 1.00 81.75 134 SER A C 1
ATOM 1062 O O . SER A 1 134 ? -2.756 -5.176 -3.744 1.00 81.75 134 SER A O 1
ATOM 1064 N N . CYS A 1 135 ? -0.699 -4.591 -4.442 1.00 80.81 135 CYS A N 1
ATOM 1065 C CA . CYS A 1 135 ? -0.265 -4.051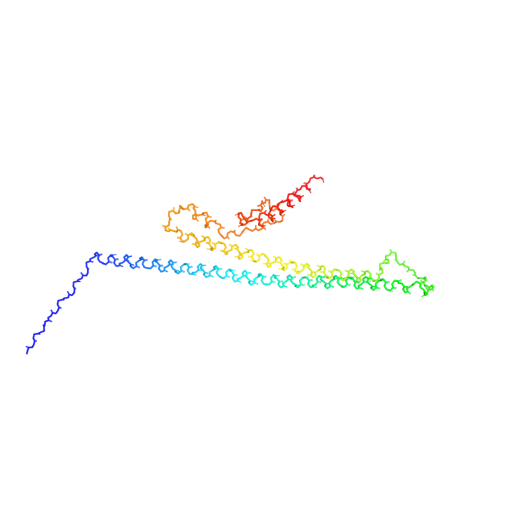 -3.151 1.00 80.81 135 CYS A CA 1
ATOM 1066 C C . CYS A 1 135 ? -1.163 -2.900 -2.675 1.00 80.81 135 CYS A C 1
ATOM 1068 O O . CYS A 1 135 ? -1.558 -2.872 -1.513 1.00 80.81 135 CYS A O 1
ATOM 1070 N N . LEU A 1 136 ? -1.545 -1.981 -3.569 1.00 80.38 136 LEU A N 1
ATOM 1071 C CA . LEU A 1 136 ? -2.473 -0.894 -3.229 1.00 80.38 136 LEU A CA 1
ATOM 1072 C C . LEU A 1 136 ? -3.851 -1.416 -2.806 1.00 80.38 136 LEU A C 1
ATOM 1074 O O . LEU A 1 136 ? -4.461 -0.891 -1.876 1.00 80.38 136 LEU A O 1
ATOM 1078 N N . ASN A 1 137 ? -4.345 -2.459 -3.475 1.00 83.56 137 ASN A N 1
ATOM 1079 C CA . ASN A 1 137 ? -5.623 -3.068 -3.126 1.00 83.56 137 ASN A CA 1
ATOM 1080 C C . ASN A 1 137 ? -5.565 -3.741 -1.745 1.00 83.56 137 ASN A C 1
ATOM 1082 O O . ASN A 1 137 ? -6.507 -3.623 -0.966 1.00 83.56 137 ASN A O 1
ATOM 1086 N N . GLU A 1 138 ? -4.456 -4.400 -1.409 1.00 79.25 138 GLU A N 1
ATOM 1087 C CA . GLU A 1 138 ? -4.241 -4.961 -0.071 1.00 79.25 138 GLU A CA 1
ATOM 1088 C C . GLU A 1 138 ? -4.183 -3.874 1.002 1.00 79.25 138 GLU A C 1
ATOM 1090 O O . GLU A 1 138 ? -4.905 -3.983 1.990 1.00 79.25 138 GLU A O 1
ATOM 1095 N N . ILE A 1 139 ? -3.415 -2.799 0.788 1.00 81.88 139 ILE A N 1
ATOM 1096 C CA . ILE A 1 139 ? -3.354 -1.653 1.714 1.00 81.88 139 ILE A CA 1
ATOM 1097 C C . ILE A 1 139 ? -4.758 -1.114 1.985 1.00 81.88 139 ILE A C 1
ATOM 1099 O O . ILE A 1 139 ? -5.152 -1.019 3.144 1.00 81.88 139 ILE A O 1
ATOM 1103 N N . SER A 1 140 ? -5.544 -0.865 0.930 1.00 81.06 140 SER 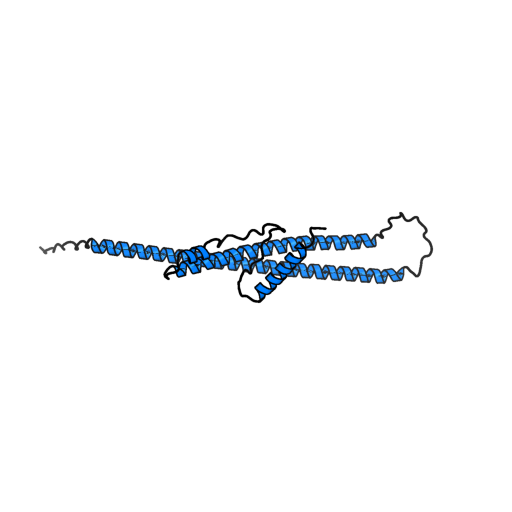A N 1
ATOM 1104 C CA . SER A 1 140 ? -6.898 -0.335 1.107 1.00 81.06 140 SER A CA 1
ATOM 1105 C C . SER A 1 140 ? -7.778 -1.248 1.961 1.00 81.06 140 SER A C 1
ATOM 1107 O O . SER A 1 140 ? -8.518 -0.759 2.806 1.00 81.06 140 SER A O 1
ATOM 1109 N N . LYS A 1 141 ? -7.672 -2.578 1.816 1.00 82.50 141 LYS A N 1
ATOM 1110 C CA . LYS A 1 141 ? -8.455 -3.520 2.633 1.00 82.50 141 LYS A CA 1
ATOM 1111 C C . LYS A 1 141 ? -8.106 -3.397 4.113 1.00 82.50 141 LYS A C 1
ATOM 1113 O O . LYS A 1 141 ? -9.010 -3.347 4.941 1.00 82.50 141 LYS A O 1
ATOM 1118 N N . TYR A 1 142 ? -6.817 -3.335 4.444 1.00 82.06 142 TYR A N 1
ATOM 1119 C CA . TYR A 1 142 ? -6.382 -3.198 5.834 1.00 82.06 142 TYR A CA 1
ATOM 1120 C C . TYR A 1 142 ? -6.740 -1.834 6.427 1.00 82.06 142 TYR A C 1
ATOM 1122 O O . TYR A 1 142 ? -7.106 -1.773 7.596 1.00 82.06 142 TYR A O 1
ATOM 1130 N N . GLU A 1 143 ? -6.704 -0.763 5.634 1.00 80.38 143 GLU A N 1
ATOM 1131 C CA . GLU A 1 143 ? -7.186 0.556 6.060 1.00 80.38 143 GLU A CA 1
ATOM 1132 C C . GLU A 1 143 ? -8.688 0.531 6.375 1.00 80.38 143 GLU A C 1
ATOM 1134 O O . GLU A 1 143 ? -9.098 1.020 7.427 1.00 80.38 143 GLU A O 1
ATOM 1139 N N . TYR A 1 144 ? -9.502 -0.111 5.527 1.00 82.31 144 TYR A N 1
ATOM 1140 C CA . TYR A 1 144 ? -10.932 -0.304 5.801 1.00 82.31 144 TYR A CA 1
ATOM 1141 C C . TYR A 1 144 ? -11.164 -1.079 7.103 1.00 82.31 144 TYR A C 1
ATOM 1143 O O . TYR A 1 144 ? -11.984 -0.662 7.921 1.00 82.31 144 TYR A O 1
ATOM 1151 N N . PHE A 1 145 ? -10.424 -2.167 7.337 1.00 80.75 145 PHE A N 1
ATOM 1152 C CA . PHE A 1 145 ? -10.536 -2.927 8.584 1.00 80.75 145 PHE A CA 1
ATOM 1153 C C . PHE A 1 145 ? -10.102 -2.115 9.807 1.00 80.75 145 PHE A C 1
ATOM 1155 O O . PHE A 1 145 ? -10.808 -2.125 10.813 1.00 80.75 145 PHE A O 1
ATOM 1162 N N . ALA A 1 146 ? -8.998 -1.369 9.719 1.00 81.62 146 ALA A N 1
ATOM 1163 C CA . ALA A 1 146 ? -8.526 -0.514 10.807 1.00 81.62 146 ALA A CA 1
ATOM 1164 C C . ALA A 1 146 ? -9.577 0.537 11.198 1.00 81.62 146 ALA A C 1
ATOM 1166 O O . ALA A 1 146 ? -9.872 0.712 12.381 1.00 81.62 146 ALA A O 1
ATOM 1167 N N . ILE A 1 147 ? -10.195 1.191 10.208 1.00 83.62 147 ILE A N 1
ATOM 1168 C CA . ILE A 1 147 ? -11.278 2.157 10.430 1.00 83.62 147 ILE A CA 1
ATOM 1169 C C . ILE A 1 147 ? -12.498 1.469 11.059 1.00 83.62 147 ILE A C 1
ATOM 1171 O O . ILE A 1 147 ? -13.085 2.011 11.995 1.00 83.62 147 ILE A O 1
ATOM 1175 N N . GLY A 1 148 ? -12.861 0.270 10.594 1.00 79.69 148 GLY A N 1
ATOM 1176 C CA . GLY A 1 148 ? -13.955 -0.515 11.170 1.00 79.69 148 GLY A CA 1
ATOM 1177 C C . GLY A 1 148 ? -13.734 -0.837 12.651 1.00 79.69 148 GLY A C 1
ATOM 1178 O O . GLY A 1 148 ? -14.613 -0.589 13.477 1.00 79.69 148 GLY A O 1
ATOM 1179 N N . PHE A 1 149 ? -12.536 -1.301 13.018 1.00 83.62 149 PHE A N 1
ATOM 1180 C CA . PHE A 1 149 ? -12.192 -1.579 14.415 1.00 83.62 149 PHE A CA 1
ATOM 1181 C C . PHE A 1 149 ? -12.164 -0.317 15.285 1.00 83.62 149 PHE A C 1
ATOM 1183 O O . PHE A 1 149 ? -12.654 -0.352 16.414 1.00 83.62 149 PHE A O 1
ATOM 1190 N N . MET A 1 150 ? -11.681 0.817 14.764 1.00 79.88 150 MET A N 1
ATOM 1191 C CA . MET A 1 150 ? -11.743 2.098 15.479 1.00 79.88 150 MET A CA 1
ATOM 1192 C C . MET A 1 150 ? -13.185 2.543 15.759 1.00 79.88 150 MET A C 1
ATOM 1194 O O . MET A 1 150 ? -13.479 2.993 16.865 1.00 79.88 150 MET A O 1
ATOM 1198 N N . ARG A 1 151 ? -14.109 2.377 14.802 1.00 82.06 151 ARG A N 1
ATOM 1199 C CA . ARG A 1 151 ? -15.535 2.697 15.012 1.00 82.06 151 ARG A CA 1
ATOM 1200 C C . ARG A 1 151 ? -16.161 1.833 16.105 1.00 82.06 151 ARG A C 1
ATOM 1202 O O . ARG A 1 151 ? -16.909 2.349 16.936 1.00 82.06 151 ARG A O 1
ATOM 1209 N N . ILE A 1 152 ? -15.825 0.543 16.140 1.00 80.56 152 ILE A N 1
ATOM 1210 C CA . ILE A 1 152 ? -16.286 -0.378 17.189 1.00 80.56 152 ILE A CA 1
ATOM 1211 C C . ILE A 1 152 ? -15.721 0.032 18.549 1.00 80.56 152 ILE A C 1
ATOM 1213 O O . ILE A 1 152 ? -16.472 0.058 19.520 1.00 80.56 152 ILE A O 1
ATOM 1217 N N . LYS A 1 153 ? -14.440 0.414 18.618 1.00 81.44 153 LYS A N 1
ATOM 1218 C CA . LYS A 1 153 ? -13.819 0.912 19.852 1.00 81.44 153 LYS A CA 1
ATOM 1219 C C . LYS A 1 153 ? -14.551 2.139 20.403 1.00 81.44 153 LYS A C 1
ATOM 1221 O O . LYS A 1 153 ? -14.971 2.124 21.555 1.00 81.44 153 LYS A O 1
ATOM 1226 N N . ILE A 1 154 ? -14.779 3.151 19.564 1.00 79.31 154 ILE A N 1
ATOM 1227 C CA . ILE A 1 154 ? -15.492 4.383 19.951 1.00 79.31 154 ILE A CA 1
ATOM 1228 C C . ILE A 1 154 ? -16.906 4.061 20.446 1.00 79.31 154 ILE A C 1
ATOM 1230 O O . ILE A 1 154 ? -17.359 4.59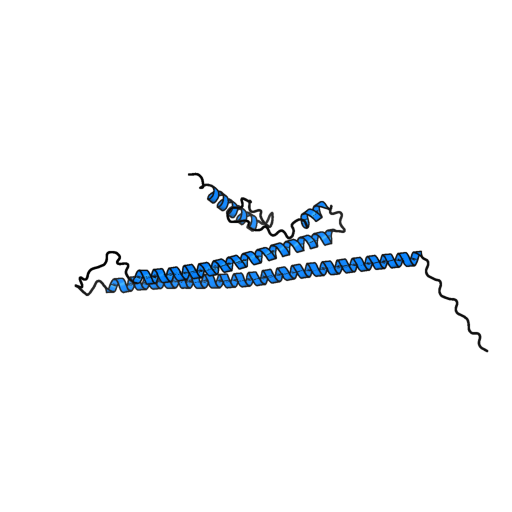1 21.455 1.00 79.31 154 ILE A O 1
ATOM 1234 N N . THR A 1 155 ? -17.594 3.150 19.761 1.00 75.12 155 THR A N 1
ATOM 1235 C CA . THR A 1 155 ? -18.945 2.719 20.135 1.00 75.12 155 THR A CA 1
ATOM 1236 C C . THR A 1 155 ? -18.964 1.974 21.474 1.00 75.12 155 THR A C 1
ATOM 1238 O O . THR A 1 155 ? -19.865 2.182 22.284 1.00 75.12 155 THR A O 1
ATOM 1241 N N . ALA A 1 156 ? -17.972 1.115 21.721 1.00 74.00 156 ALA A N 1
ATOM 1242 C CA . ALA A 1 156 ? -17.845 0.372 22.970 1.00 74.00 156 ALA A CA 1
ATOM 1243 C C . ALA A 1 156 ? -17.542 1.297 24.161 1.00 74.00 156 ALA A C 1
ATOM 1245 O O . ALA A 1 156 ? -18.093 1.101 25.243 1.00 74.00 156 ALA A O 1
ATOM 1246 N N . GLU A 1 157 ? -16.719 2.330 23.959 1.00 72.88 157 GLU A N 1
ATOM 1247 C CA . GLU A 1 157 ? -16.417 3.348 24.975 1.00 72.88 157 GLU A CA 1
ATOM 1248 C C . GLU A 1 157 ? -17.613 4.283 25.237 1.00 72.88 157 GLU A C 1
ATOM 1250 O O . GLU A 1 157 ? -17.859 4.677 26.379 1.00 72.88 157 GLU A O 1
ATOM 1255 N N . ALA A 1 158 ? -18.410 4.582 24.207 1.00 67.75 158 ALA A N 1
ATOM 1256 C CA . ALA A 1 158 ? -19.595 5.435 24.303 1.00 67.75 158 ALA A CA 1
ATOM 1257 C C . ALA A 1 158 ? -20.815 4.762 24.964 1.00 67.75 158 ALA A C 1
ATOM 1259 O O . ALA A 1 158 ? -21.793 5.449 25.243 1.00 67.75 158 ALA A O 1
ATOM 1260 N N . TYR A 1 159 ? -20.763 3.458 25.270 1.00 63.66 159 TYR A N 1
ATOM 1261 C CA . TYR A 1 159 ? -21.884 2.681 25.829 1.00 63.66 159 TYR A CA 1
ATOM 1262 C C . TYR A 1 159 ? -22.436 3.226 27.164 1.00 63.66 159 TYR A C 1
ATOM 1264 O O . TYR A 1 159 ? -23.594 2.988 27.495 1.00 63.66 159 TYR A O 1
ATOM 1272 N N . ASN A 1 160 ? -21.632 3.971 27.932 1.00 57.06 160 ASN A N 1
ATOM 1273 C CA . ASN A 1 160 ? -22.052 4.566 29.210 1.00 57.06 160 ASN A CA 1
ATOM 1274 C C . ASN A 1 160 ? -22.659 5.972 29.080 1.00 57.06 160 ASN A C 1
ATOM 1276 O O . ASN A 1 160 ? -23.239 6.482 30.038 1.00 57.06 160 ASN A O 1
ATOM 1280 N N . GLN A 1 161 ? -22.511 6.623 27.927 1.00 57.28 161 GLN A N 1
ATOM 1281 C CA . GLN A 1 161 ? -23.159 7.899 27.636 1.00 57.28 161 GLN A CA 1
ATOM 1282 C C . GLN A 1 161 ? -24.427 7.608 26.830 1.00 57.28 161 GLN A C 1
ATOM 1284 O O . GLN A 1 161 ? -24.490 6.604 26.136 1.00 57.28 161 GLN A O 1
ATOM 1289 N N . LEU A 1 162 ? -25.450 8.457 26.938 1.00 53.78 162 LEU A N 1
ATOM 1290 C CA . LEU A 1 162 ? -26.771 8.344 26.292 1.00 53.78 162 LEU A CA 1
ATOM 1291 C C . LEU A 1 162 ? -26.742 8.361 24.736 1.00 53.78 162 LEU A C 1
ATOM 1293 O O . LEU A 1 162 ? -27.595 8.969 24.091 1.00 53.78 162 LEU A O 1
ATOM 1297 N N . PHE A 1 163 ? -25.759 7.733 24.095 1.00 54.59 163 PHE A N 1
ATOM 1298 C CA . PHE A 1 163 ? -25.709 7.559 22.656 1.00 54.59 163 PHE A CA 1
ATOM 1299 C C . PHE A 1 163 ? -26.823 6.604 22.230 1.00 54.59 163 PHE A C 1
ATOM 1301 O O . PHE A 1 163 ? -26.824 5.417 22.550 1.00 54.59 163 PHE A O 1
ATOM 1308 N N . GLN A 1 164 ? -27.804 7.181 21.536 1.00 61.25 164 GLN A N 1
ATOM 1309 C CA . GLN A 1 164 ? -28.965 6.498 20.981 1.00 61.25 164 GLN A CA 1
ATOM 1310 C C . GLN A 1 164 ? -28.534 5.332 20.082 1.00 61.25 164 GLN A C 1
ATOM 1312 O O . GLN A 1 164 ? -27.512 5.414 19.396 1.00 61.25 164 GLN A O 1
ATOM 1317 N N . GLU A 1 165 ? -29.333 4.260 20.060 1.00 62.06 165 GLU A N 1
ATOM 1318 C CA . GLU A 1 165 ? -29.093 3.060 19.243 1.00 62.06 165 GLU A CA 1
ATOM 1319 C C . GLU A 1 165 ? -28.788 3.385 17.770 1.00 62.06 165 GLU A C 1
ATOM 1321 O O . GLU A 1 165 ? -27.971 2.702 17.161 1.00 62.06 165 GLU A O 1
ATOM 1326 N N . GLU A 1 166 ? -29.333 4.482 17.232 1.00 59.50 166 GLU A N 1
ATOM 1327 C CA . GLU A 1 166 ? -29.053 4.980 15.878 1.00 59.50 166 GLU A CA 1
ATOM 1328 C C . GLU A 1 166 ? -27.581 5.345 15.640 1.00 59.50 166 GLU A C 1
ATOM 1330 O O . GLU A 1 166 ? -27.037 5.048 14.579 1.00 59.50 166 GLU A O 1
ATOM 1335 N N . ALA A 1 167 ? -26.899 5.960 16.611 1.00 60.03 167 ALA A N 1
ATOM 1336 C CA . ALA A 1 167 ? -25.484 6.309 16.469 1.00 60.03 167 ALA A CA 1
ATOM 1337 C C . ALA A 1 167 ? -24.600 5.054 16.499 1.00 60.03 167 ALA A C 1
ATOM 1339 O O . ALA A 1 167 ? -23.619 4.957 15.761 1.00 60.03 167 ALA A O 1
ATOM 1340 N N . ARG A 1 168 ? -24.982 4.066 17.315 1.00 62.56 168 ARG A N 1
ATOM 1341 C CA . ARG A 1 168 ? -24.330 2.755 17.368 1.00 62.56 168 ARG A CA 1
ATOM 1342 C C . ARG A 1 168 ? -24.517 1.994 16.058 1.00 62.56 168 ARG A C 1
ATOM 1344 O O . ARG A 1 168 ? -23.535 1.487 15.515 1.00 62.56 168 ARG A O 1
ATOM 1351 N N . ASP A 1 169 ? -25.734 1.944 15.531 1.00 65.75 169 ASP A N 1
ATOM 1352 C CA . ASP A 1 169 ? -26.025 1.298 14.250 1.00 65.75 169 ASP A CA 1
ATOM 1353 C C . ASP A 1 169 ? -25.368 2.037 13.081 1.00 65.75 169 ASP A C 1
ATOM 1355 O O . ASP A 1 169 ? -24.887 1.394 12.156 1.00 65.75 169 ASP A O 1
ATOM 1359 N N . ALA A 1 170 ? -25.230 3.363 13.134 1.00 61.78 170 ALA A N 1
ATOM 1360 C CA . ALA A 1 170 ? -24.490 4.120 12.123 1.00 61.78 170 ALA A CA 1
ATOM 1361 C C . ALA A 1 170 ? -22.969 3.872 12.174 1.00 61.78 170 ALA A C 1
ATOM 1363 O O . ALA A 1 170 ? -22.300 3.866 11.138 1.00 61.78 170 ALA A O 1
ATOM 1364 N N . LEU A 1 171 ? -22.399 3.671 13.367 1.00 61.88 171 LEU A N 1
ATOM 1365 C CA . LEU A 1 171 ? -20.963 3.428 13.549 1.00 61.88 171 LEU A CA 1
ATOM 1366 C C . LEU A 1 171 ? -20.568 1.973 13.267 1.00 61.88 171 LEU A C 1
ATOM 1368 O O . LEU A 1 171 ? -19.471 1.721 12.762 1.00 61.88 171 LEU A O 1
ATOM 1372 N N . THR A 1 172 ? -21.448 1.022 13.578 1.00 66.69 172 THR A N 1
ATOM 1373 C CA . THR A 1 172 ? -21.200 -0.421 13.415 1.00 66.69 172 THR A CA 1
ATOM 1374 C C . THR A 1 172 ? -21.785 -0.979 12.117 1.00 66.69 172 THR A C 1
ATOM 1376 O O . THR A 1 172 ? -21.199 -1.881 11.509 1.00 66.69 172 THR A O 1
ATOM 1379 N N . GLY A 1 173 ? -22.888 -0.405 11.636 1.00 65.94 173 GLY A N 1
ATOM 1380 C CA . GLY A 1 173 ? -23.548 -0.748 10.384 1.00 65.94 173 GLY A CA 1
ATOM 1381 C C . GLY A 1 173 ? -22.628 -0.508 9.197 1.00 65.94 173 GLY A C 1
ATOM 1382 O O . GLY A 1 173 ? -22.248 0.613 8.872 1.00 65.94 173 GLY A O 1
ATOM 1383 N N . GLY A 1 174 ? -22.226 -1.599 8.552 1.00 62.09 174 GLY A N 1
ATOM 1384 C CA . GLY A 1 174 ? -21.343 -1.546 7.394 1.00 62.09 174 GLY A CA 1
ATOM 1385 C C . GLY A 1 174 ? -19.871 -1.257 7.695 1.00 62.09 174 GLY A C 1
ATOM 1386 O O . GLY A 1 174 ? -19.108 -1.063 6.753 1.00 62.09 174 GLY A O 1
ATOM 1387 N N . ALA A 1 175 ? -19.436 -1.299 8.962 1.00 60.94 175 ALA A N 1
ATOM 1388 C CA . ALA A 1 175 ? -18.043 -1.043 9.360 1.00 60.94 175 ALA A CA 1
ATOM 1389 C C . ALA A 1 175 ? -17.009 -1.957 8.667 1.00 60.94 175 ALA A C 1
ATOM 1391 O O . ALA A 1 175 ? -15.844 -1.587 8.539 1.00 60.94 175 ALA A O 1
ATOM 1392 N N . PHE A 1 176 ? -17.441 -3.125 8.183 1.00 67.06 176 PHE A N 1
ATOM 1393 C CA . PHE A 1 176 ? -16.614 -4.083 7.442 1.00 67.06 176 PHE A CA 1
ATOM 1394 C C . PHE A 1 176 ? -17.082 -4.324 6.005 1.00 67.06 176 PHE A C 1
ATOM 1396 O O . PHE A 1 176 ? -16.560 -5.213 5.329 1.00 67.06 176 PHE A O 1
ATOM 1403 N N . ILE A 1 177 ? -18.059 -3.553 5.516 1.00 68.69 177 ILE A N 1
ATOM 1404 C CA . ILE A 1 177 ? -18.437 -3.608 4.106 1.00 68.69 177 ILE A CA 1
ATOM 1405 C C . ILE A 1 177 ? -17.334 -2.886 3.344 1.00 68.69 177 ILE A C 1
ATOM 1407 O O . ILE A 1 177 ? -17.358 -1.672 3.162 1.00 68.69 177 ILE A O 1
ATOM 1411 N N . VAL A 1 178 ? -16.334 -3.649 2.911 1.00 58.31 178 VAL A N 1
ATOM 1412 C CA . VAL A 1 178 ? -15.378 -3.169 1.919 1.00 58.31 178 VAL A CA 1
ATOM 1413 C C . VAL A 1 178 ? -16.203 -2.871 0.669 1.00 58.31 178 VAL A C 1
ATOM 1415 O O . VAL A 1 178 ? -16.809 -3.809 0.138 1.00 58.31 178 VAL A O 1
ATOM 1418 N N . PRO A 1 179 ? -16.264 -1.617 0.179 1.00 58.78 179 PRO A N 1
ATOM 1419 C CA . PRO A 1 179 ? -16.915 -1.348 -1.087 1.00 58.78 179 PRO A CA 1
ATOM 1420 C C . PRO A 1 179 ? -16.151 -2.149 -2.138 1.00 58.78 179 PRO A C 1
ATOM 1422 O O . PRO A 1 179 ? -15.016 -1.822 -2.499 1.00 58.78 179 PRO A O 1
ATOM 1425 N N . GLN A 1 180 ? -16.739 -3.259 -2.591 1.00 51.97 180 GLN A N 1
ATOM 1426 C CA . GLN A 1 180 ? -16.229 -3.958 -3.753 1.00 51.97 180 GLN A CA 1
ATOM 1427 C C . GLN A 1 180 ? -16.220 -2.913 -4.860 1.00 51.97 180 GLN A C 1
ATOM 1429 O O . GLN A 1 180 ? -17.268 -2.376 -5.210 1.00 51.97 180 GLN A O 1
ATOM 1434 N N . LYS A 1 181 ? -15.032 -2.582 -5.378 1.00 50.81 181 LYS A N 1
ATOM 1435 C CA . LYS A 1 181 ? -14.903 -1.798 -6.606 1.00 50.81 181 LYS A CA 1
ATOM 1436 C C . LYS A 1 181 ? -15.549 -2.620 -7.719 1.00 50.81 181 LYS A C 1
ATOM 1438 O O . LYS A 1 181 ? -14.887 -3.401 -8.398 1.00 50.81 181 LYS A O 1
ATOM 1443 N N . THR A 1 182 ? -16.863 -2.497 -7.847 1.00 41.41 182 THR A N 1
ATOM 1444 C CA . THR A 1 182 ? -17.675 -3.093 -8.895 1.00 41.41 182 THR A CA 1
ATOM 1445 C C . THR A 1 182 ? -17.272 -2.431 -10.198 1.00 41.41 182 THR A C 1
ATOM 1447 O O . THR A 1 182 ? -17.777 -1.365 -10.504 1.00 41.41 182 THR A O 1
ATOM 1450 N N . GLY A 1 183 ? -16.347 -3.044 -10.934 1.00 39.53 183 GLY A N 1
ATOM 1451 C CA . GLY A 1 183 ? -16.116 -2.805 -12.358 1.00 39.53 183 GLY A CA 1
ATOM 1452 C C . GLY A 1 183 ? -15.714 -1.386 -12.782 1.00 39.53 183 GLY A C 1
ATOM 1453 O O . GLY A 1 183 ? -15.955 -0.378 -12.132 1.00 39.53 183 GLY A O 1
ATOM 1454 N N . LEU A 1 184 ? -15.131 -1.293 -13.970 1.00 46.06 184 LEU A N 1
ATOM 1455 C CA . LEU A 1 184 ? -14.768 -0.033 -14.624 1.00 46.06 184 LEU A CA 1
ATOM 1456 C C . LEU A 1 184 ? -15.989 0.851 -15.003 1.00 46.06 184 LEU A C 1
ATOM 1458 O O . LEU A 1 184 ? -15.814 1.884 -15.635 1.00 46.06 184 LEU A O 1
ATOM 1462 N N . PHE A 1 185 ? -17.212 0.439 -14.641 1.00 42.91 185 PHE A N 1
ATOM 1463 C CA . PHE A 1 185 ? -18.484 1.023 -15.085 1.00 42.91 185 PHE A CA 1
ATOM 1464 C C . PHE A 1 185 ? -19.526 1.204 -13.967 1.00 42.91 185 PHE A C 1
ATOM 1466 O O . PHE A 1 185 ? -20.688 1.482 -14.268 1.00 42.91 185 PHE A O 1
ATOM 1473 N N . SER A 1 186 ? -19.173 1.055 -12.684 1.00 43.69 186 SER A N 1
ATOM 1474 C CA . SER A 1 186 ? -20.144 1.364 -11.627 1.00 43.69 186 SER A CA 1
ATOM 1475 C C . SER A 1 186 ? -20.199 2.863 -11.363 1.00 43.69 186 SER A C 1
ATOM 1477 O O . SER A 1 186 ? -19.220 3.519 -11.010 1.00 43.69 186 SER A O 1
ATOM 1479 N N . ARG A 1 187 ? -21.394 3.388 -11.595 1.00 44.84 187 ARG A N 1
ATOM 1480 C CA . ARG A 1 187 ? -21.802 4.787 -11.651 1.00 44.84 187 ARG A CA 1
ATOM 1481 C C . ARG A 1 187 ? -21.965 5.379 -10.243 1.00 44.84 187 ARG A C 1
ATOM 1483 O O . ARG A 1 187 ? -23.034 5.875 -9.904 1.00 44.84 187 ARG A O 1
ATOM 1490 N N . GLY A 1 188 ? -20.933 5.279 -9.408 1.00 45.53 188 GLY A N 1
ATOM 1491 C CA . GLY A 1 188 ? -20.932 5.800 -8.040 1.00 45.53 188 GLY A CA 1
ATOM 1492 C C . GLY A 1 188 ? -19.941 6.948 -7.896 1.00 45.53 188 GLY A C 1
ATOM 1493 O O . GLY A 1 188 ? -18.746 6.745 -8.098 1.00 45.53 188 GLY A O 1
ATOM 1494 N N . LYS A 1 189 ? -20.427 8.147 -7.550 1.00 45.94 189 LYS A N 1
ATOM 1495 C CA . LYS A 1 189 ? -19.577 9.265 -7.110 1.00 45.94 189 LYS A CA 1
ATOM 1496 C C . LYS A 1 189 ? -18.611 8.761 -6.038 1.00 45.94 189 LYS A C 1
ATOM 1498 O O . LYS A 1 189 ? -19.036 8.118 -5.082 1.00 45.94 189 LYS A O 1
ATOM 1503 N N . VAL A 1 190 ? -17.323 9.051 -6.203 1.00 50.31 190 VAL A N 1
ATOM 1504 C CA . VAL A 1 190 ? -16.318 8.724 -5.190 1.00 50.31 190 VAL A CA 1
ATOM 1505 C C . VAL A 1 190 ? -16.489 9.717 -4.046 1.00 50.31 190 VAL A C 1
ATOM 1507 O O . VAL A 1 190 ? -16.124 10.886 -4.184 1.00 50.31 190 VAL A O 1
ATOM 1510 N N . GLU A 1 191 ? -17.094 9.269 -2.950 1.00 49.09 191 GLU A N 1
ATOM 1511 C CA . GLU A 1 191 ? -17.151 10.032 -1.704 1.00 49.09 191 GLU A CA 1
ATOM 1512 C C . GLU A 1 191 ? -15.795 9.956 -0.989 1.00 49.09 191 GLU A C 1
ATOM 1514 O O . GLU A 1 191 ? -15.136 8.913 -0.956 1.00 49.09 191 GLU A O 1
ATOM 1519 N N . SER A 1 192 ? -15.344 11.105 -0.482 1.00 38.72 192 SER A N 1
ATOM 1520 C CA . SER A 1 192 ? -14.061 11.262 0.207 1.00 38.72 192 SER A CA 1
ATOM 1521 C C . SER A 1 192 ? -14.039 10.382 1.464 1.00 38.72 192 SER A C 1
ATOM 1523 O O . SER A 1 192 ? -14.947 10.501 2.286 1.00 38.72 192 SER A O 1
ATOM 1525 N N . PRO A 1 193 ? -13.020 9.518 1.659 1.00 52.25 193 PRO A N 1
ATOM 1526 C CA . PRO A 1 193 ? -12.932 8.648 2.837 1.00 52.25 193 PRO A CA 1
ATOM 1527 C C . PRO A 1 193 ? -12.767 9.430 4.153 1.00 52.25 193 PRO A C 1
ATOM 1529 O O . PRO A 1 193 ? -12.935 8.863 5.230 1.00 52.25 193 PRO A O 1
ATOM 1532 N N . LEU A 1 194 ? -12.457 10.729 4.067 1.00 42.34 194 LEU A N 1
ATOM 1533 C CA . LEU A 1 194 ? -12.336 11.661 5.183 1.00 42.34 194 LEU A CA 1
ATOM 1534 C C . LEU A 1 194 ? -13.050 12.971 4.809 1.00 42.34 194 LEU A C 1
ATOM 1536 O O . LEU A 1 194 ? -12.441 13.807 4.133 1.00 42.34 194 LEU A O 1
ATOM 1540 N N . PRO A 1 195 ? -14.317 13.178 5.211 1.00 42.97 195 PRO A N 1
ATOM 1541 C CA . PRO A 1 195 ? -14.984 14.452 4.970 1.00 42.97 195 PRO A CA 1
ATOM 1542 C C . PRO A 1 195 ? -14.208 15.579 5.672 1.00 42.97 195 PRO A C 1
ATOM 1544 O O . PRO A 1 195 ? -14.028 15.548 6.888 1.00 42.97 195 PRO A O 1
ATOM 1547 N N . GLY A 1 196 ? -13.726 16.564 4.903 1.00 43.03 196 GLY A N 1
ATOM 1548 C CA . GLY A 1 196 ? -13.090 17.777 5.430 1.00 43.03 196 GLY A CA 1
ATOM 1549 C C . GLY A 1 196 ? -11.557 17.816 5.410 1.00 43.03 196 GLY A C 1
ATOM 1550 O O . GLY A 1 196 ? -10.983 18.776 5.925 1.00 43.03 196 GLY A O 1
ATOM 1551 N N . HIS A 1 197 ? -10.867 16.832 4.816 1.00 39.91 197 HIS A N 1
ATOM 1552 C CA . HIS A 1 197 ? -9.412 16.912 4.634 1.00 39.91 197 HIS A CA 1
ATOM 1553 C C . HIS A 1 197 ? -9.062 17.503 3.251 1.00 39.91 197 HIS A C 1
ATOM 1555 O O . HIS A 1 197 ? -9.314 16.854 2.230 1.00 39.91 197 HIS A O 1
ATOM 1561 N N . PRO A 1 198 ? -8.397 18.676 3.166 1.00 50.97 198 PRO A N 1
ATOM 1562 C CA . PRO A 1 198 ? -8.253 19.434 1.915 1.00 50.97 198 PRO A CA 1
ATOM 1563 C C . PRO A 1 198 ? -7.518 18.663 0.809 1.00 50.97 198 PRO A C 1
ATOM 1565 O O . PRO A 1 198 ? -7.863 18.771 -0.363 1.00 50.97 198 PRO A O 1
ATOM 1568 N N . ALA A 1 199 ? -6.542 17.823 1.165 1.00 54.72 199 ALA A N 1
ATOM 1569 C CA . ALA A 1 199 ? -5.849 16.974 0.194 1.00 54.72 199 ALA A CA 1
ATOM 1570 C C . ALA A 1 199 ? -6.731 15.839 -0.377 1.00 54.72 199 ALA A C 1
ATOM 1572 O O . ALA A 1 199 ? -6.567 15.470 -1.537 1.00 54.72 199 ALA A O 1
ATOM 1573 N N . SER A 1 200 ? -7.675 15.303 0.406 1.00 45.50 200 SER A N 1
ATOM 1574 C CA . SER A 1 200 ? -8.568 14.209 -0.013 1.00 45.50 200 SER A CA 1
ATOM 1575 C C . SER A 1 200 ? -9.689 14.723 -0.922 1.00 45.50 200 SER A C 1
ATOM 1577 O O . SER A 1 200 ? -10.012 14.111 -1.943 1.00 45.50 200 SER A O 1
ATOM 1579 N N . ASP A 1 201 ? -10.222 15.906 -0.611 1.00 50.69 201 ASP A N 1
ATOM 1580 C CA . ASP A 1 201 ? -11.310 16.529 -1.373 1.00 50.69 201 ASP A CA 1
ATOM 1581 C C . ASP A 1 201 ? -10.841 17.039 -2.747 1.00 50.69 201 ASP A C 1
ATOM 1583 O O . ASP A 1 201 ? -11.564 16.956 -3.743 1.00 50.69 201 ASP A O 1
ATOM 1587 N N . VAL A 1 202 ? -9.588 17.495 -2.849 1.00 58.06 202 VAL A N 1
ATOM 1588 C CA . VAL A 1 202 ? -8.992 17.888 -4.137 1.00 58.06 202 VAL A CA 1
ATOM 1589 C C . VAL A 1 202 ? -8.784 16.671 -5.041 1.00 58.06 202 VAL A C 1
ATOM 1591 O O . VAL A 1 202 ? -9.139 16.714 -6.219 1.00 58.06 202 VAL A O 1
ATOM 1594 N N . VAL A 1 203 ? -8.264 15.564 -4.503 1.00 59.41 203 VAL A N 1
ATOM 1595 C CA . VAL A 1 203 ? -8.015 14.341 -5.284 1.00 59.41 203 VAL A CA 1
ATOM 1596 C C . VAL A 1 203 ? -9.327 13.715 -5.763 1.00 59.41 203 VAL A C 1
ATOM 1598 O O . VAL A 1 203 ? -9.430 13.338 -6.930 1.00 59.41 203 VAL A O 1
ATOM 1601 N N . THR A 1 204 ? -10.357 13.666 -4.915 1.00 59.62 204 THR A N 1
ATOM 1602 C CA . THR A 1 204 ? -11.685 13.146 -5.290 1.00 59.62 204 THR A CA 1
ATOM 1603 C C . THR A 1 204 ? -12.412 14.041 -6.294 1.00 59.62 204 THR A C 1
ATOM 1605 O O . THR A 1 204 ? -13.023 13.530 -7.232 1.00 59.62 204 THR A O 1
ATOM 1608 N N . SER A 1 205 ? -12.290 15.367 -6.185 1.00 61.91 205 SER A N 1
ATOM 1609 C CA . SER A 1 205 ? -12.836 16.313 -7.169 1.00 61.91 205 SER A CA 1
ATOM 1610 C C . SER A 1 205 ? -12.182 16.169 -8.549 1.00 61.91 205 SER A C 1
ATOM 1612 O O . SER A 1 205 ? -12.870 16.169 -9.573 1.00 61.91 205 SER A O 1
ATOM 1614 N N . ILE A 1 206 ? -10.859 15.971 -8.597 1.00 67.00 206 ILE A N 1
ATOM 1615 C CA . ILE A 1 206 ? -10.134 15.714 -9.849 1.00 67.00 206 ILE A CA 1
ATOM 1616 C C . ILE A 1 206 ? -10.566 14.372 -10.455 1.00 67.00 206 ILE A C 1
ATOM 1618 O O . ILE A 1 206 ? -10.836 14.305 -11.654 1.00 67.00 206 ILE A O 1
ATOM 1622 N N . LEU A 1 207 ? -10.694 13.323 -9.637 1.00 58.78 207 LEU A N 1
ATOM 1623 C CA . LEU A 1 207 ? -11.106 11.995 -10.097 1.00 58.78 207 LEU A CA 1
ATOM 1624 C C . LEU A 1 207 ? -12.535 11.994 -10.662 1.00 58.78 207 LEU A C 1
ATOM 1626 O O . LEU A 1 207 ? -12.768 11.436 -11.733 1.00 58.78 207 LEU A O 1
ATOM 1630 N N . ASN A 1 208 ? -13.467 12.679 -9.990 1.00 61.25 208 ASN A N 1
ATOM 1631 C CA . ASN A 1 208 ? -14.845 12.836 -10.460 1.00 61.25 208 ASN A CA 1
ATOM 1632 C C . ASN A 1 208 ? -14.901 13.641 -11.771 1.00 61.25 208 ASN A C 1
ATOM 1634 O O . ASN A 1 208 ? -15.598 13.240 -12.697 1.00 61.25 208 ASN A O 1
ATOM 1638 N N . LYS A 1 209 ? -14.092 14.701 -11.925 1.00 68.19 209 LYS A N 1
ATOM 1639 C CA . LYS A 1 209 ? -14.003 15.451 -13.194 1.00 68.19 209 LYS A CA 1
ATOM 1640 C C . LYS A 1 209 ? -13.440 14.628 -14.356 1.00 68.19 209 LYS A C 1
ATOM 1642 O O . LYS A 1 209 ? -13.809 14.872 -15.504 1.00 68.19 209 LYS A O 1
ATOM 1647 N N . ILE A 1 210 ? -12.531 13.692 -14.085 1.00 65.00 210 ILE A N 1
ATOM 1648 C CA . ILE A 1 210 ? -11.992 12.784 -15.106 1.00 65.00 210 ILE A CA 1
ATOM 1649 C C . ILE A 1 210 ? -13.058 11.760 -15.511 1.00 65.00 210 ILE A C 1
ATOM 1651 O O . ILE A 1 210 ? -13.255 11.545 -16.706 1.00 65.00 210 ILE A O 1
ATOM 1655 N N . LEU A 1 211 ? -13.785 11.183 -14.548 1.00 58.66 211 LEU A N 1
ATOM 1656 C CA . LEU A 1 211 ? -14.899 10.273 -14.833 1.00 58.66 211 LEU A CA 1
ATOM 1657 C C . LEU A 1 211 ? -16.017 10.954 -15.632 1.00 58.66 211 LEU A C 1
ATOM 1659 O O . LEU A 1 211 ? -16.496 10.387 -16.614 1.00 58.66 211 LEU A O 1
ATOM 1663 N N . ASP A 1 212 ? -16.386 12.179 -15.257 1.00 59.66 212 ASP A N 1
ATOM 1664 C CA . ASP A 1 212 ? -17.426 12.936 -15.954 1.00 59.66 212 ASP A CA 1
ATOM 1665 C C . ASP A 1 212 ? -17.028 13.200 -17.414 1.00 59.66 212 ASP A C 1
ATOM 1667 O O . ASP A 1 212 ? -17.849 13.021 -18.310 1.00 59.66 212 ASP A O 1
ATOM 1671 N N . LYS A 1 213 ? -15.753 13.514 -17.692 1.00 59.31 213 LYS A N 1
ATOM 1672 C CA . LYS A 1 213 ? -15.259 13.715 -19.068 1.00 59.31 213 LYS A CA 1
ATOM 1673 C C . LYS A 1 213 ? -15.208 12.438 -19.910 1.00 59.31 213 LYS A C 1
ATOM 1675 O O . LYS A 1 213 ? -15.412 12.519 -21.115 1.00 59.31 213 LYS A O 1
ATOM 1680 N N . VAL A 1 214 ? -14.947 11.277 -19.307 1.00 54.56 214 VAL A N 1
ATOM 1681 C CA . VAL A 1 214 ? -14.930 9.983 -20.021 1.00 54.56 214 VAL A CA 1
ATOM 1682 C C . VAL A 1 214 ? -16.348 9.510 -20.365 1.00 54.56 214 VAL A C 1
ATOM 1684 O O . VAL A 1 214 ? -16.542 8.793 -21.340 1.00 54.56 214 VAL A O 1
ATOM 1687 N N . SER A 1 215 ? -17.361 9.946 -19.613 1.00 46.09 215 SER A N 1
ATOM 1688 C CA . SER A 1 215 ? -18.756 9.538 -19.830 1.00 46.09 215 SER A CA 1
ATOM 1689 C C . SER A 1 215 ? -19.520 10.308 -20.923 1.00 46.09 215 SER A C 1
ATOM 1691 O O . SER A 1 215 ? -20.680 9.987 -21.175 1.00 46.09 215 SER A O 1
ATOM 1693 N N . VAL A 1 216 ? -18.899 11.295 -21.588 1.00 51.62 216 VAL A N 1
ATOM 1694 C CA . VAL A 1 216 ? -19.572 12.157 -22.586 1.00 51.62 216 VAL A CA 1
ATOM 1695 C C . VAL A 1 216 ? -19.439 11.663 -24.037 1.00 51.62 216 VAL A C 1
ATOM 1697 O O . VAL A 1 216 ? -20.115 12.206 -24.901 1.00 51.62 216 VAL A O 1
ATOM 1700 N N . ASP A 1 217 ? -18.697 10.588 -24.328 1.00 46.09 217 ASP A N 1
ATOM 1701 C CA . ASP A 1 217 ? -18.567 10.085 -25.710 1.00 46.09 217 ASP A CA 1
ATOM 1702 C C . ASP A 1 217 ? -18.975 8.611 -25.879 1.00 46.09 217 ASP A C 1
ATOM 1704 O O . ASP A 1 217 ? -18.184 7.746 -26.243 1.00 46.09 217 ASP A O 1
ATOM 1708 N N . VAL A 1 218 ? -20.244 8.313 -25.575 1.00 46.19 218 VAL A N 1
ATOM 1709 C CA . VAL A 1 218 ? -20.947 7.126 -26.101 1.00 46.19 218 VAL A CA 1
ATOM 1710 C C . VAL A 1 218 ? -22.367 7.534 -26.503 1.00 46.19 218 VAL A C 1
ATOM 1712 O O . VAL A 1 218 ? -23.357 7.123 -25.897 1.00 46.19 218 VAL A O 1
ATOM 1715 N N . ARG A 1 219 ? -22.461 8.417 -27.502 1.00 39.69 219 ARG A N 1
ATOM 1716 C CA . ARG A 1 219 ? -23.600 8.552 -28.428 1.00 39.69 219 ARG A CA 1
ATOM 1717 C C . ARG A 1 219 ? -23.187 9.478 -29.576 1.00 39.69 219 ARG A C 1
ATOM 1719 O O . ARG A 1 219 ? -23.411 10.684 -29.524 1.00 39.69 219 ARG A O 1
ATOM 1726 N N . GLY A 1 220 ? -22.599 8.861 -30.593 1.00 36.44 220 GLY A N 1
ATOM 1727 C CA . GLY A 1 220 ? -22.310 9.409 -31.914 1.00 36.44 220 GLY A CA 1
ATOM 1728 C C . GLY A 1 220 ? -22.055 8.253 -32.858 1.00 36.44 220 GLY A C 1
ATOM 1729 O O . GLY A 1 220 ? -20.923 7.736 -32.816 1.00 36.44 220 GLY A O 1
#

Sequence (220 aa):
MSEGEEELPEELPSESEYVRRAKEEESRKEEERKKAAAEVIDWAIRYCETCIQHNRTRYLVMMTITMIVLLVAIAGLMALGYLSCVYGDTTVKGVVDQKSSEPAFGFKAEYWVGLGFVSFFVFAISILMSLCRSCLNEISKYEYFAIGFMRIKITAEAYNQLFQEEARDALTGGAFIVPQKTGLFSRGKVESPLPGHPASDVVTSILNKILDKVSVDVRG